Protein AF-A0A3M1LPW9-F1 (afdb_monomer_lite)

Structure (mmCIF, N/CA/C/O backbone):
data_AF-A0A3M1LPW9-F1
#
_entry.id   AF-A0A3M1LPW9-F1
#
loop_
_atom_site.group_PDB
_atom_site.id
_atom_site.type_symbol
_atom_site.label_atom_id
_atom_site.label_alt_id
_atom_site.label_comp_id
_atom_site.label_asym_id
_atom_site.label_entity_id
_atom_site.label_seq_id
_atom_site.pdbx_PDB_ins_code
_atom_site.Cartn_x
_atom_site.Cartn_y
_atom_site.Cartn_z
_atom_site.occupancy
_atom_site.B_iso_or_equiv
_atom_site.auth_seq_id
_atom_site.auth_comp_id
_atom_site.auth_asym_id
_atom_site.auth_atom_id
_atom_site.pdbx_PDB_model_num
ATOM 1 N N . MET A 1 1 ? -36.551 -44.846 8.572 1.00 39.75 1 MET A N 1
ATOM 2 C CA . MET A 1 1 ? -36.607 -43.378 8.708 1.00 39.75 1 MET A CA 1
ATOM 3 C C . MET A 1 1 ? -35.493 -42.994 9.666 1.00 39.75 1 MET A C 1
ATOM 5 O O . MET A 1 1 ? -35.681 -43.071 10.870 1.00 39.75 1 MET A O 1
ATOM 9 N N . LEU A 1 2 ? -34.293 -42.774 9.127 1.00 33.19 2 LEU A N 1
ATOM 10 C CA . LEU A 1 2 ? -33.083 -42.502 9.899 1.00 33.19 2 LEU A CA 1
ATOM 11 C C . LEU A 1 2 ? -32.619 -41.101 9.496 1.00 33.19 2 LEU A C 1
ATOM 13 O O . LEU A 1 2 ? -32.318 -40.864 8.330 1.00 33.19 2 LEU A O 1
ATOM 17 N N . TRP A 1 3 ? -32.681 -40.172 10.442 1.00 29.58 3 TRP A N 1
ATOM 18 C CA . TRP A 1 3 ? -32.214 -38.800 10.286 1.00 29.58 3 TRP A CA 1
ATOM 19 C C . TRP A 1 3 ? -30.680 -38.790 10.272 1.00 29.58 3 TRP A C 1
ATOM 21 O O . TRP A 1 3 ? -30.061 -39.232 11.237 1.00 29.58 3 TRP A O 1
ATOM 31 N N . MET A 1 4 ? -30.070 -38.285 9.197 1.00 31.95 4 MET A N 1
ATOM 32 C CA . MET A 1 4 ? -28.663 -37.877 9.195 1.00 31.95 4 MET A CA 1
ATOM 33 C C . MET A 1 4 ? -28.584 -36.448 9.734 1.00 31.95 4 MET A C 1
ATOM 35 O O . MET A 1 4 ? -29.172 -35.536 9.156 1.00 31.95 4 MET A O 1
ATOM 39 N N . MET A 1 5 ? -27.876 -36.260 10.845 1.00 34.03 5 MET A N 1
ATOM 40 C CA . MET A 1 5 ? -27.439 -34.933 11.276 1.00 34.03 5 MET A CA 1
ATOM 41 C C . MET A 1 5 ? -26.251 -34.498 10.407 1.00 34.03 5 MET A C 1
ATOM 43 O O . MET A 1 5 ? -25.373 -35.330 10.157 1.00 34.03 5 MET A O 1
ATOM 47 N N . PRO A 1 6 ? -26.183 -33.239 9.944 1.00 35.91 6 PRO A N 1
ATOM 48 C CA . 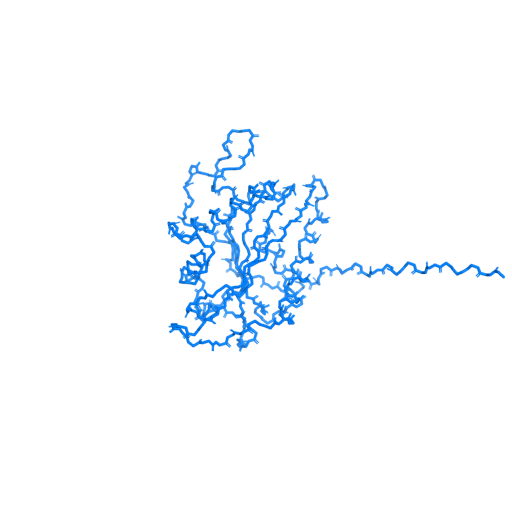PRO A 1 6 ? -24.990 -32.747 9.280 1.00 35.91 6 PRO A CA 1
ATOM 49 C C . PRO A 1 6 ? -23.885 -32.567 10.325 1.00 35.91 6 PRO A C 1
ATOM 51 O O . PRO A 1 6 ? -24.090 -31.957 11.375 1.00 35.91 6 PRO A O 1
ATOM 54 N N . VAL A 1 7 ? -22.712 -33.127 10.039 1.00 38.09 7 VAL A N 1
ATOM 55 C CA . VAL A 1 7 ? -21.486 -32.840 10.782 1.00 38.09 7 VAL A CA 1
ATOM 56 C C . VAL A 1 7 ? -21.112 -31.398 10.454 1.00 38.09 7 VAL A C 1
ATOM 58 O O . VAL A 1 7 ? -20.780 -31.089 9.311 1.00 38.09 7 VAL A O 1
ATOM 61 N N . LEU A 1 8 ? -21.217 -30.508 11.441 1.00 35.53 8 LEU A N 1
ATOM 62 C CA . LEU A 1 8 ? -20.676 -29.159 11.346 1.00 35.53 8 LEU A CA 1
ATOM 63 C C . LEU A 1 8 ? -19.148 -29.300 11.294 1.00 35.53 8 LEU A C 1
ATOM 65 O O . LEU A 1 8 ? -18.514 -29.617 12.300 1.00 35.53 8 LEU A O 1
ATOM 69 N N . SER A 1 9 ? -18.569 -29.145 10.105 1.00 37.75 9 SER A N 1
ATOM 70 C CA . SER A 1 9 ? -17.122 -29.047 9.945 1.00 37.75 9 SER A CA 1
ATOM 71 C C . SER A 1 9 ? -16.700 -27.692 10.495 1.00 37.75 9 SER A C 1
ATOM 73 O O . SER A 1 9 ? -16.836 -26.674 9.823 1.00 37.75 9 SER A O 1
ATOM 75 N N . VAL A 1 10 ? -16.250 -27.673 11.747 1.00 40.16 10 VAL A N 1
ATOM 76 C CA . VAL A 1 10 ? -15.532 -26.527 12.302 1.00 40.16 10 VAL A CA 1
ATOM 77 C C . VAL A 1 10 ? -14.210 -26.472 11.545 1.00 40.16 10 VAL A C 1
ATOM 79 O O . VAL A 1 10 ? -13.366 -27.352 11.713 1.00 40.16 10 VAL A O 1
ATOM 82 N N . LEU A 1 11 ? -14.077 -25.503 10.638 1.00 35.69 11 LEU A N 1
ATOM 83 C CA . LEU A 1 11 ? -12.785 -25.178 10.043 1.00 35.69 11 LEU A CA 1
ATOM 84 C C . LEU A 1 11 ? -11.815 -24.883 11.197 1.00 35.69 11 LEU A C 1
ATOM 86 O O . LEU A 1 11 ? -12.206 -24.177 12.131 1.00 35.69 11 LEU A O 1
ATOM 90 N N . PRO A 1 12 ? -10.597 -25.445 11.194 1.00 37.84 12 PRO A N 1
ATOM 91 C CA . PRO A 1 12 ? -9.617 -25.088 12.201 1.00 37.84 12 PRO A CA 1
ATOM 92 C C . PRO A 1 12 ? -9.360 -23.586 12.086 1.00 37.84 12 PRO A C 1
ATOM 94 O O . PRO A 1 12 ? -9.088 -23.078 11.000 1.00 37.84 12 PRO A O 1
ATOM 97 N N . THR A 1 13 ? -9.488 -22.881 13.205 1.00 46.38 13 THR A N 1
ATOM 98 C CA . THR A 1 13 ? -9.012 -21.510 13.353 1.00 46.38 13 THR A CA 1
ATOM 99 C C . THR A 1 13 ? -7.531 -21.522 12.979 1.00 46.38 13 THR A C 1
ATOM 101 O O . THR A 1 13 ? -6.743 -22.176 13.665 1.00 46.38 13 THR A O 1
ATOM 104 N N . LEU A 1 14 ? -7.160 -20.881 11.867 1.00 45.47 14 LEU A N 1
ATOM 105 C CA . LEU A 1 14 ? -5.757 -20.619 11.562 1.00 45.47 14 LEU A CA 1
ATOM 106 C C . LEU A 1 14 ? -5.236 -19.718 12.683 1.00 45.47 14 LEU A C 1
ATOM 108 O O . LEU A 1 14 ? -5.628 -18.562 12.806 1.00 45.47 14 LEU A O 1
ATOM 112 N N . ALA A 1 15 ? -4.439 -20.299 13.574 1.00 47.16 15 ALA A N 1
ATOM 113 C CA . ALA A 1 15 ? -3.580 -19.518 14.440 1.00 47.16 15 ALA A CA 1
ATOM 114 C C . ALA A 1 15 ? -2.574 -18.800 13.535 1.00 47.16 15 ALA A C 1
ATOM 116 O O . ALA A 1 15 ? -2.024 -19.450 12.644 1.00 47.16 15 ALA A O 1
ATOM 117 N N . ALA A 1 16 ? -2.336 -17.507 13.774 1.00 48.59 16 ALA A N 1
ATOM 118 C CA . ALA A 1 16 ? -1.198 -16.817 13.173 1.00 48.59 16 ALA A CA 1
ATOM 119 C C . ALA A 1 16 ? 0.069 -17.674 13.389 1.00 48.59 16 ALA A C 1
ATOM 121 O O . ALA A 1 16 ? 0.228 -18.243 14.484 1.00 48.59 16 ALA A O 1
ATOM 122 N N . PRO A 1 17 ? 0.919 -17.843 12.363 1.00 46.94 17 PRO A N 1
ATOM 123 C CA . PRO A 1 17 ? 2.072 -18.727 12.442 1.00 46.94 17 PRO A CA 1
ATOM 124 C C . PRO A 1 17 ? 3.024 -18.301 13.577 1.00 46.94 17 PRO A C 1
ATOM 126 O O . PRO A 1 17 ? 3.082 -17.126 13.948 1.00 46.94 17 PRO A O 1
ATOM 129 N N . PRO A 1 18 ? 3.755 -19.251 14.192 1.00 41.78 18 PRO A N 1
ATOM 130 C CA . PRO A 1 18 ? 4.692 -18.938 15.264 1.00 41.78 18 PRO A CA 1
ATOM 131 C C . PRO A 1 18 ? 5.825 -18.049 14.735 1.00 41.78 18 PRO A C 1
ATOM 133 O O . PRO A 1 18 ? 6.642 -18.486 13.930 1.00 41.78 18 PRO A O 1
ATOM 136 N N . ALA A 1 19 ? 5.880 -16.817 15.241 1.00 50.22 19 ALA A N 1
ATOM 137 C CA . ALA A 1 19 ? 6.833 -15.755 14.909 1.00 50.22 19 ALA A CA 1
ATOM 138 C C . ALA A 1 19 ? 8.296 -16.020 15.337 1.00 50.22 19 ALA A C 1
ATOM 140 O O . ALA A 1 19 ? 9.083 -15.085 15.443 1.00 50.22 19 ALA A O 1
ATOM 141 N N . ASP A 1 20 ? 8.683 -17.264 15.626 1.00 42.62 20 ASP A N 1
ATOM 142 C CA . ASP A 1 20 ? 9.920 -17.552 16.369 1.00 42.62 20 ASP A CA 1
ATOM 143 C C . ASP A 1 20 ? 11.224 -17.332 15.560 1.00 42.62 20 ASP A C 1
ATOM 145 O O . ASP A 1 20 ? 12.304 -17.424 16.144 1.00 42.62 20 ASP A O 1
ATOM 149 N N . ASP A 1 21 ? 11.152 -16.994 14.263 1.00 48.03 21 ASP A N 1
ATOM 150 C CA . ASP A 1 21 ? 12.322 -16.639 13.424 1.00 48.03 21 ASP A CA 1
ATOM 151 C C . ASP A 1 21 ? 12.075 -15.460 12.452 1.00 48.03 21 ASP A C 1
ATOM 153 O O . ASP A 1 21 ? 12.911 -15.163 11.602 1.00 48.03 21 ASP A O 1
ATOM 157 N N . LEU A 1 22 ? 10.935 -14.764 12.561 1.00 56.59 22 LEU A N 1
ATOM 158 C CA . LEU A 1 22 ? 10.655 -13.589 11.727 1.00 56.59 22 LEU A CA 1
ATOM 159 C C . LEU A 1 22 ? 11.109 -12.340 12.485 1.00 56.59 22 LEU A C 1
ATOM 161 O O . LEU A 1 22 ? 10.498 -11.942 13.477 1.00 56.59 22 LEU A O 1
ATOM 165 N N . SER A 1 23 ? 12.223 -11.750 12.057 1.00 64.25 23 SER A N 1
ATOM 166 C CA . SER A 1 23 ? 12.706 -10.482 12.604 1.00 64.25 23 SER A CA 1
ATOM 167 C C . SER A 1 23 ? 12.273 -9.351 11.675 1.00 64.25 23 SER A C 1
ATOM 169 O O . SER A 1 23 ? 12.744 -9.322 10.538 1.00 64.25 23 SER A O 1
ATOM 171 N N . PRO A 1 24 ? 11.420 -8.420 12.131 1.00 65.75 24 PRO A N 1
ATOM 172 C CA . PRO A 1 24 ? 11.000 -7.302 11.298 1.00 65.75 24 PRO A CA 1
ATOM 173 C C . PRO A 1 24 ? 12.209 -6.464 10.844 1.00 65.75 24 PRO A C 1
ATOM 175 O O . PRO A 1 24 ? 13.252 -6.462 11.524 1.00 65.75 24 PRO A O 1
ATOM 178 N N . PRO A 1 25 ? 12.106 -5.768 9.699 1.00 67.44 25 PRO A N 1
ATOM 179 C CA . PRO A 1 25 ? 13.176 -4.909 9.231 1.00 67.44 25 PRO A CA 1
ATOM 180 C C . PRO A 1 25 ? 13.497 -3.844 10.294 1.00 67.44 25 PRO A C 1
ATOM 182 O O . PRO A 1 25 ? 12.610 -3.206 10.852 1.00 67.44 25 PRO A O 1
ATOM 185 N N . PRO A 1 26 ? 14.775 -3.596 10.621 1.00 68.75 26 PRO A N 1
ATOM 186 C CA . PRO A 1 26 ? 15.095 -2.537 11.565 1.00 68.75 26 PRO A CA 1
ATOM 187 C C . PRO A 1 26 ? 14.708 -1.171 10.974 1.00 68.75 26 PRO A C 1
ATOM 189 O O . PRO A 1 26 ? 15.191 -0.818 9.900 1.00 68.75 26 PRO A O 1
ATOM 192 N N . LEU A 1 27 ? 13.959 -0.364 11.739 1.00 79.00 27 LEU A N 1
ATOM 193 C CA . LEU A 1 27 ? 13.522 1.001 11.374 1.00 79.00 27 LEU A CA 1
ATOM 194 C C . LEU A 1 27 ? 12.461 1.060 10.254 1.00 79.00 27 LEU A C 1
ATOM 196 O O . LEU A 1 27 ? 12.459 1.989 9.452 1.00 79.00 27 LEU A O 1
ATOM 200 N N . ASP A 1 28 ? 11.548 0.098 10.248 1.00 83.56 28 ASP A N 1
ATOM 201 C CA . ASP A 1 28 ? 10.372 -0.021 9.374 1.00 83.56 28 ASP A CA 1
ATOM 202 C C . ASP A 1 28 ? 9.207 0.931 9.717 1.00 83.56 28 ASP A C 1
ATOM 204 O O . ASP A 1 28 ? 8.397 1.249 8.851 1.00 83.56 28 ASP A O 1
ATOM 208 N N . ALA A 1 29 ? 9.162 1.484 10.932 1.00 89.81 29 ALA A N 1
ATOM 209 C CA . ALA A 1 29 ? 8.234 2.556 11.304 1.00 89.81 29 ALA A CA 1
ATOM 210 C C . ALA A 1 29 ? 8.792 3.959 10.967 1.00 89.81 29 ALA A C 1
ATOM 212 O O . ALA A 1 29 ? 9.667 4.496 11.659 1.00 89.81 29 ALA A O 1
ATOM 213 N N . LEU A 1 30 ? 8.250 4.590 9.922 1.00 90.88 30 LEU A N 1
ATOM 214 C CA . LEU A 1 30 ? 8.718 5.856 9.347 1.00 90.88 30 LEU A CA 1
ATOM 215 C C . LEU A 1 30 ? 7.809 7.047 9.694 1.00 90.88 30 LEU A C 1
ATOM 217 O O . LEU A 1 30 ? 6.633 6.901 10.020 1.00 90.88 30 LEU A O 1
ATOM 221 N N . LEU A 1 31 ? 8.343 8.270 9.594 1.00 88.44 31 LEU A N 1
ATOM 222 C CA . LEU A 1 31 ? 7.562 9.499 9.778 1.00 88.44 31 LEU A CA 1
ATOM 223 C C . LEU A 1 31 ? 7.123 10.077 8.424 1.00 88.44 31 LEU A C 1
ATOM 225 O O . LEU A 1 31 ? 7.989 10.353 7.589 1.00 88.44 31 LEU A O 1
ATOM 229 N N . PRO A 1 32 ? 5.818 10.328 8.206 1.00 87.62 32 PRO A N 1
ATOM 230 C CA . PRO A 1 32 ? 5.353 10.963 6.981 1.00 87.62 32 PRO A CA 1
ATOM 231 C C . PRO A 1 32 ? 5.906 12.401 6.869 1.00 87.62 32 PRO A C 1
ATOM 233 O O . PRO A 1 32 ? 5.725 13.213 7.783 1.00 87.62 32 PRO A O 1
ATOM 236 N N . PRO A 1 33 ? 6.554 12.771 5.749 1.00 86.56 33 PRO A N 1
ATOM 237 C CA . PRO A 1 33 ? 7.211 14.067 5.578 1.00 86.56 33 PRO A CA 1
ATOM 238 C C . PRO A 1 33 ? 6.224 15.224 5.380 1.00 86.56 33 PRO A C 1
ATOM 240 O O . PRO A 1 33 ? 6.618 16.387 5.458 1.00 86.56 33 PRO A O 1
ATOM 243 N N . ASP A 1 34 ? 4.957 14.920 5.093 1.00 81.75 34 ASP A N 1
ATOM 244 C CA . ASP A 1 34 ? 3.916 15.893 4.770 1.00 81.75 34 ASP A CA 1
ATOM 245 C C . ASP A 1 34 ? 3.025 16.261 5.960 1.00 81.75 34 ASP A C 1
ATOM 247 O O . ASP A 1 34 ? 2.112 17.063 5.787 1.00 81.75 34 ASP A O 1
ATOM 251 N N . THR A 1 35 ? 3.273 15.707 7.153 1.00 70.50 35 THR A N 1
ATOM 252 C CA . THR A 1 35 ? 2.427 15.942 8.331 1.00 70.50 35 THR A CA 1
ATOM 253 C C . THR A 1 35 ? 2.878 17.197 9.079 1.00 70.50 35 THR A C 1
ATOM 255 O O . THR A 1 35 ? 3.962 17.215 9.672 1.00 70.50 35 THR A O 1
ATOM 258 N N . PRO A 1 36 ? 2.074 18.277 9.104 1.00 66.69 36 PRO A N 1
ATOM 259 C CA . PRO A 1 36 ? 2.386 19.439 9.924 1.00 66.69 36 PRO A CA 1
ATOM 260 C C . PRO A 1 36 ? 2.334 19.066 11.411 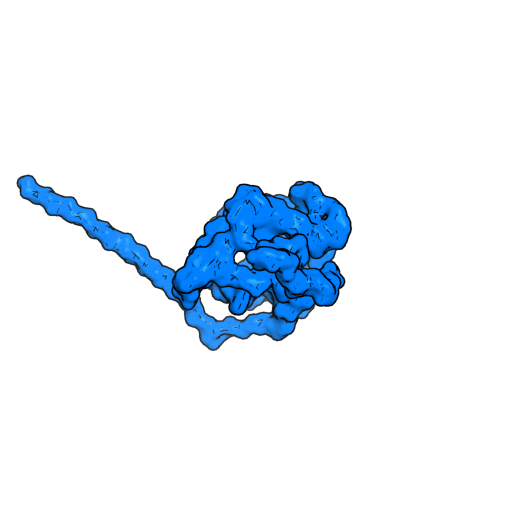1.00 66.69 36 PRO A C 1
ATOM 262 O O . PRO A 1 36 ? 1.394 18.408 11.846 1.00 66.69 36 PRO A O 1
ATOM 265 N N . LEU A 1 37 ? 3.262 19.583 12.226 1.00 56.69 37 LEU A N 1
ATOM 266 C CA . LEU A 1 37 ? 3.269 19.386 13.692 1.00 56.69 37 LEU A CA 1
ATOM 267 C C . LEU A 1 37 ? 1.933 19.745 14.378 1.00 56.69 37 LEU A C 1
ATOM 269 O O . LEU A 1 37 ? 1.639 19.239 15.455 1.00 56.69 37 LEU A O 1
ATOM 273 N N . ALA A 1 38 ? 1.131 20.625 13.770 1.00 51.00 38 ALA A N 1
ATOM 274 C CA . ALA A 1 38 ? -0.177 21.043 14.274 1.00 51.00 38 ALA A CA 1
ATOM 275 C C . ALA A 1 38 ? -1.342 20.119 13.861 1.00 51.00 38 ALA A C 1
ATOM 277 O O . ALA A 1 38 ? -2.404 20.199 14.467 1.00 51.00 38 ALA A O 1
ATOM 278 N N . ALA A 1 39 ? -1.158 19.255 12.857 1.00 56.81 39 ALA A N 1
ATOM 279 C CA . ALA A 1 39 ? -2.201 18.376 12.323 1.00 56.81 39 ALA A CA 1
ATOM 280 C C . ALA A 1 39 ? -2.348 17.049 13.092 1.00 56.81 39 ALA A C 1
ATOM 282 O O . ALA A 1 39 ? -3.271 16.287 12.833 1.00 56.81 39 ALA A O 1
ATOM 283 N N . ALA A 1 40 ? -1.455 16.789 14.054 1.00 52.28 40 ALA A N 1
ATOM 284 C CA . ALA A 1 40 ? -1.494 15.616 14.927 1.00 52.28 40 ALA A CA 1
ATOM 285 C C . ALA A 1 40 ? -2.546 15.716 16.056 1.00 52.28 40 ALA A C 1
ATOM 287 O O . ALA A 1 40 ? -2.704 14.781 16.839 1.00 52.28 40 ALA A O 1
ATOM 288 N N . ALA A 1 41 ? -3.249 16.848 16.184 1.00 55.97 41 ALA A N 1
ATOM 289 C CA . ALA A 1 41 ? -4.314 17.031 17.166 1.00 55.97 41 ALA A CA 1
ATOM 290 C C . ALA A 1 41 ? -5.678 16.744 16.527 1.00 55.97 41 ALA A C 1
ATOM 292 O O . ALA A 1 41 ? -5.985 17.304 15.480 1.00 55.97 41 ALA A O 1
ATOM 293 N N . LEU A 1 42 ? -6.498 15.891 17.159 1.00 57.53 42 LEU A N 1
ATOM 294 C CA . LEU A 1 42 ? -7.892 15.676 16.747 1.00 57.53 42 LEU A CA 1
ATOM 295 C C . LEU A 1 42 ? -8.622 17.026 16.751 1.00 57.53 42 LEU A C 1
ATOM 297 O O . LEU A 1 42 ? -8.639 17.720 17.773 1.00 57.53 42 LEU A O 1
ATOM 301 N N . GLU A 1 43 ? -9.199 17.418 15.616 1.00 55.31 43 GLU A N 1
ATOM 302 C CA . GLU A 1 43 ? -10.044 18.607 15.560 1.00 55.31 43 GLU A CA 1
ATOM 303 C C . GLU A 1 43 ? -11.419 18.286 16.173 1.00 55.31 43 GLU A C 1
ATOM 305 O O . GLU A 1 43 ? -12.128 17.397 15.721 1.00 55.31 43 GLU A O 1
ATOM 310 N N . GLY A 1 44 ? -11.834 19.023 17.209 1.00 64.62 44 GLY A N 1
ATOM 311 C CA . GLY A 1 44 ? -13.219 18.980 17.693 1.00 64.62 44 GLY A CA 1
ATOM 312 C C . GLY A 1 44 ? -13.658 17.671 18.368 1.00 64.62 44 GLY A C 1
ATOM 313 O O . GLY A 1 44 ? -13.039 17.222 19.328 1.00 64.62 44 GLY A O 1
ATOM 314 N N . ASP A 1 45 ? -14.808 17.138 17.947 1.00 64.19 45 ASP A N 1
ATOM 315 C CA . ASP A 1 45 ? -15.623 16.097 18.606 1.00 64.19 45 ASP A CA 1
ATOM 316 C C . ASP A 1 45 ? -15.021 14.677 18.619 1.00 64.19 45 ASP A C 1
ATOM 318 O O . ASP A 1 45 ? -15.691 13.729 19.028 1.00 64.19 45 ASP A O 1
ATOM 322 N N . GLY A 1 46 ? -13.752 14.540 18.229 1.00 66.69 46 GLY A N 1
ATOM 323 C CA . GLY A 1 46 ? -13.053 13.264 18.101 1.00 66.69 46 GLY A CA 1
ATOM 324 C C . GLY A 1 46 ? -13.071 12.692 16.683 1.00 66.69 46 GLY A C 1
ATOM 325 O O . GLY A 1 46 ? -12.455 11.651 16.469 1.00 66.69 46 GLY A O 1
ATOM 326 N N . THR A 1 47 ? -13.718 13.363 15.722 1.00 73.56 47 THR A N 1
ATOM 327 C CA . THR A 1 47 ? -13.660 12.986 14.304 1.00 73.56 47 THR A CA 1
ATOM 328 C C . THR A 1 47 ? -12.255 13.250 13.746 1.00 73.56 47 THR A C 1
ATOM 330 O O . THR A 1 47 ? -11.741 14.360 13.914 1.00 73.56 47 THR A O 1
ATOM 333 N N . PRO A 1 48 ? -11.604 12.283 13.078 1.00 82.50 48 PRO A N 1
ATOM 334 C CA . PRO A 1 48 ? -10.248 12.499 12.594 1.00 82.50 48 PRO A CA 1
ATOM 335 C C . PRO A 1 48 ? -10.236 13.411 11.357 1.00 82.50 48 PRO A C 1
ATOM 337 O O . PRO A 1 48 ? -11.058 13.277 10.450 1.00 82.50 48 PRO A O 1
ATOM 340 N N . GLY A 1 49 ? -9.287 14.345 11.309 1.00 86.06 49 GLY A N 1
ATOM 341 C CA . GLY A 1 49 ? -9.093 15.256 10.181 1.00 86.06 49 GLY A CA 1
ATOM 342 C C . GLY A 1 49 ? -8.409 14.614 8.966 1.00 86.06 49 GLY A C 1
ATOM 343 O O . GLY A 1 49 ? -8.197 13.406 8.893 1.00 86.06 49 GLY A O 1
ATOM 344 N N . PHE A 1 50 ? -8.010 15.450 8.001 1.00 90.00 50 PHE A N 1
ATOM 345 C CA . PHE A 1 50 ? -7.387 15.009 6.741 1.00 90.00 50 PHE A CA 1
ATOM 346 C C . PHE A 1 50 ? -6.045 14.278 6.927 1.00 90.00 50 PHE A C 1
ATOM 348 O O . PHE A 1 50 ? -5.757 13.308 6.227 1.00 90.00 50 PHE A O 1
ATOM 355 N N . TYR A 1 51 ? -5.215 14.750 7.860 1.00 89.62 51 TYR A N 1
ATOM 356 C CA . TYR A 1 51 ? -3.912 14.144 8.161 1.00 89.62 51 TYR A CA 1
ATOM 357 C C . TYR A 1 51 ? -4.019 12.955 9.114 1.00 89.62 51 TYR A C 1
ATOM 359 O O . TYR A 1 51 ? -3.026 12.262 9.306 1.00 89.62 51 TYR A O 1
ATOM 367 N N . GLN A 1 52 ? -5.210 12.735 9.675 1.00 87.50 52 GLN A N 1
ATOM 368 C CA . GLN A 1 52 ? -5.460 11.744 10.703 1.00 87.50 52 GLN A CA 1
ATOM 369 C C . GLN A 1 52 ? -6.177 10.547 10.105 1.00 87.50 52 GLN A C 1
ATOM 371 O O . GLN A 1 52 ? -7.401 10.536 9.944 1.00 87.50 52 GLN A O 1
ATOM 376 N N . THR A 1 53 ? -5.376 9.586 9.667 1.00 90.81 53 THR A N 1
ATOM 377 C CA . THR A 1 53 ? -5.829 8.461 8.849 1.00 90.81 53 THR A CA 1
ATOM 378 C C . THR A 1 53 ? -5.863 7.148 9.625 1.00 90.81 53 THR A C 1
ATOM 380 O O . THR A 1 53 ? -6.770 6.345 9.405 1.00 90.81 53 THR A O 1
ATOM 383 N N . SER A 1 54 ? -4.948 6.946 10.579 1.00 90.19 54 SER A N 1
ATOM 384 C CA . SER A 1 54 ? -4.796 5.671 11.297 1.00 90.19 54 SER A CA 1
ATOM 385 C C . SER A 1 54 ? -4.250 5.820 12.728 1.00 90.19 54 SER A C 1
ATOM 387 O O . SER A 1 54 ? -3.466 4.995 13.190 1.00 90.19 54 SER A O 1
ATOM 389 N N . GLU A 1 55 ? -4.627 6.882 13.447 1.00 87.06 55 GLU A N 1
ATOM 390 C CA . GLU A 1 55 ? -4.179 7.162 14.823 1.00 87.06 55 GLU A CA 1
ATOM 391 C C . GLU A 1 55 ? -4.635 6.109 15.833 1.00 87.06 55 GLU A C 1
ATOM 393 O O . GLU A 1 55 ? -3.954 5.879 16.835 1.00 87.06 55 GLU A O 1
ATOM 398 N N . TYR A 1 56 ? -5.798 5.500 15.595 1.00 88.81 56 TYR A N 1
ATOM 399 C CA . TYR A 1 56 ? -6.366 4.490 16.474 1.00 88.81 56 TYR A CA 1
ATOM 400 C C . TYR A 1 56 ? -6.876 3.295 15.673 1.00 88.81 56 TYR A C 1
ATOM 402 O O . TYR A 1 56 ? -7.558 3.441 14.666 1.00 88.81 56 TYR A O 1
ATOM 410 N N . MET A 1 57 ? -6.597 2.097 16.183 1.00 91.00 57 MET A N 1
ATOM 411 C CA . MET A 1 57 ? -7.129 0.838 15.668 1.00 91.00 57 MET A CA 1
ATOM 412 C C . MET A 1 57 ? -8.418 0.487 16.427 1.00 91.00 57 MET A C 1
ATOM 414 O O . MET A 1 57 ? -8.415 -0.341 17.338 1.00 91.00 57 MET A O 1
ATOM 418 N N . VAL A 1 58 ? -9.518 1.176 16.108 1.00 93.62 58 VAL A N 1
ATOM 419 C CA . VAL A 1 58 ? -10.825 1.034 16.779 1.00 93.62 58 VAL A CA 1
ATOM 420 C C . VAL A 1 58 ? -11.973 1.265 15.798 1.00 93.62 58 VAL A C 1
ATOM 422 O O . VAL A 1 58 ? -11.854 2.089 14.900 1.00 93.62 58 VAL A O 1
ATOM 425 N N . GLY A 1 59 ? -13.099 0.580 15.994 1.00 95.31 59 GLY A N 1
ATOM 426 C CA . GLY A 1 59 ? -14.302 0.762 15.186 1.00 95.31 59 GLY A CA 1
ATOM 427 C C . GLY A 1 59 ? -14.180 0.171 13.783 1.00 95.31 59 GLY A C 1
ATOM 428 O O . GLY A 1 59 ? -13.613 -0.907 13.587 1.00 95.31 59 GLY A O 1
ATOM 429 N N . HIS A 1 60 ? -14.762 0.846 12.797 1.00 97.19 60 HIS A N 1
ATOM 430 C CA . HIS A 1 60 ? -14.703 0.433 11.398 1.00 97.19 60 HIS A CA 1
ATOM 431 C C . HIS A 1 60 ? -13.475 1.036 10.717 1.00 97.19 60 HIS A C 1
ATOM 433 O O . HIS A 1 60 ? -13.315 2.252 10.663 1.00 97.19 60 HIS A O 1
ATOM 439 N N . VAL A 1 61 ? -12.619 0.182 10.163 1.00 97.62 61 VAL A N 1
ATOM 440 C CA . VAL A 1 61 ? -11.397 0.586 9.463 1.00 97.62 61 VAL A CA 1
ATOM 441 C C . VAL A 1 61 ? -11.477 0.165 7.997 1.00 97.62 61 VAL A C 1
ATOM 443 O O . VAL A 1 61 ? -11.690 -1.008 7.683 1.00 97.62 61 VAL A O 1
ATOM 446 N N . ALA A 1 62 ? -11.309 1.113 7.078 1.00 98.38 62 ALA A N 1
ATOM 447 C CA . ALA A 1 62 ? -11.226 0.824 5.652 1.00 98.38 62 ALA A CA 1
ATOM 448 C C . ALA A 1 62 ? -9.766 0.673 5.199 1.00 98.38 62 ALA A C 1
ATOM 450 O O . ALA A 1 62 ? -8.905 1.481 5.536 1.00 98.38 62 ALA A O 1
ATOM 451 N N . VAL A 1 63 ? -9.488 -0.359 4.410 1.00 98.69 63 VAL A N 1
ATOM 452 C CA . VAL A 1 63 ? -8.156 -0.679 3.895 1.00 98.69 63 VAL A CA 1
ATOM 453 C C . VAL A 1 63 ? -8.201 -0.616 2.376 1.00 98.69 63 VAL A C 1
ATOM 455 O O . VAL A 1 63 ? -8.925 -1.376 1.735 1.00 98.69 63 VAL A O 1
ATOM 458 N N . GLY A 1 64 ? -7.432 0.294 1.790 1.00 98.69 64 GLY A N 1
ATOM 459 C CA . GLY A 1 64 ? -7.220 0.321 0.349 1.00 98.69 64 GLY A CA 1
ATOM 460 C C . GLY A 1 64 ? -6.063 -0.598 -0.020 1.00 98.69 64 GLY A C 1
ATOM 461 O O . GLY A 1 64 ? -4.915 -0.213 0.174 1.00 98.69 64 GLY A O 1
ATOM 462 N N . LEU A 1 65 ? -6.351 -1.787 -0.542 1.00 98.88 65 LEU A N 1
ATOM 463 C CA . LEU A 1 65 ? -5.337 -2.745 -0.982 1.00 98.88 65 LEU A CA 1
ATOM 464 C C . LEU A 1 65 ? -4.952 -2.453 -2.435 1.00 98.88 65 LEU A C 1
ATOM 466 O O . LEU A 1 65 ? -5.774 -2.619 -3.333 1.00 98.88 65 LEU A O 1
ATOM 470 N N . ILE A 1 66 ? -3.721 -2.009 -2.670 1.00 98.94 66 ILE A N 1
ATOM 471 C CA . ILE A 1 66 ? -3.248 -1.556 -3.979 1.00 98.94 66 ILE A CA 1
ATOM 472 C C . ILE A 1 66 ? -2.079 -2.432 -4.424 1.00 98.94 66 ILE A C 1
ATOM 474 O O . ILE A 1 66 ? -1.085 -2.557 -3.712 1.00 98.94 66 ILE A O 1
ATOM 478 N N . LEU A 1 67 ? -2.199 -3.013 -5.615 1.00 98.81 67 LEU A N 1
ATOM 479 C CA . LEU A 1 67 ? -1.168 -3.827 -6.257 1.00 98.81 67 LEU A CA 1
ATOM 480 C C . LEU A 1 67 ? -0.701 -3.076 -7.516 1.00 98.81 67 LEU A C 1
ATOM 482 O O . LEU A 1 67 ? -1.421 -3.095 -8.521 1.00 98.81 67 LEU A O 1
ATOM 486 N N . PRO A 1 68 ? 0.426 -2.342 -7.464 1.00 98.69 68 PRO A N 1
ATOM 487 C CA . PRO A 1 68 ? 1.050 -1.746 -8.643 1.00 98.69 68 PRO A CA 1
ATOM 488 C C . PRO A 1 68 ? 1.476 -2.816 -9.652 1.00 98.69 68 PRO A C 1
ATOM 490 O O . PRO A 1 68 ? 1.818 -3.920 -9.244 1.00 98.69 68 PRO A O 1
ATOM 493 N N . GLU A 1 69 ? 1.485 -2.470 -10.937 1.00 98.50 69 GLU A N 1
ATOM 494 C CA . GLU A 1 69 ? 1.934 -3.350 -12.025 1.00 98.50 69 GLU A CA 1
ATOM 495 C C . GLU A 1 69 ? 2.894 -2.611 -12.951 1.00 98.50 69 GLU A C 1
ATOM 497 O O . GLU A 1 69 ? 2.566 -1.514 -13.420 1.00 98.50 69 GLU A O 1
ATOM 502 N N . SER A 1 70 ? 4.064 -3.188 -13.212 1.00 98.06 70 SER A N 1
ATOM 503 C CA . SER A 1 70 ? 5.017 -2.624 -14.166 1.00 98.06 70 SER A CA 1
ATOM 504 C C . SER A 1 70 ? 4.443 -2.769 -15.577 1.00 98.06 70 SER A C 1
ATOM 506 O O . SER A 1 70 ? 4.014 -3.836 -15.985 1.00 98.06 70 SER A O 1
ATOM 508 N N . ASP A 1 71 ? 4.364 -1.682 -16.349 1.00 97.19 71 ASP A N 1
ATOM 509 C CA . ASP A 1 71 ? 3.789 -1.720 -17.707 1.00 97.19 71 ASP A CA 1
ATOM 510 C C . ASP A 1 71 ? 4.848 -1.713 -18.824 1.00 97.19 71 ASP A C 1
ATOM 512 O O . ASP A 1 71 ? 4.529 -1.571 -20.012 1.00 97.19 71 ASP A O 1
ATOM 516 N N . GLY A 1 72 ? 6.126 -1.821 -18.453 1.00 97.19 72 GLY A N 1
ATOM 517 C CA . GLY A 1 72 ? 7.248 -1.821 -19.387 1.00 97.19 72 GLY A CA 1
ATOM 518 C C . GLY A 1 72 ? 7.510 -0.472 -20.075 1.00 97.19 72 GLY A C 1
ATOM 519 O O . GLY A 1 72 ? 8.332 -0.396 -20.996 1.00 97.19 72 GLY A O 1
ATOM 520 N N . SER A 1 73 ? 6.795 0.605 -19.714 1.00 97.81 73 SER A N 1
ATOM 521 C CA . SER A 1 73 ? 6.868 1.879 -20.446 1.00 97.81 73 SER A CA 1
ATOM 522 C C . SER A 1 73 ? 8.089 2.739 -20.111 1.00 97.81 73 SER A C 1
ATOM 524 O O . SER A 1 73 ? 8.481 3.565 -20.946 1.00 97.81 73 SER A O 1
ATOM 526 N N . ARG A 1 74 ? 8.712 2.561 -18.934 1.00 97.75 74 ARG A N 1
ATOM 527 C CA . ARG A 1 74 ? 9.985 3.220 -18.577 1.00 97.75 74 ARG A CA 1
ATOM 528 C C . ARG A 1 74 ? 11.088 2.221 -18.250 1.00 97.75 74 ARG A C 1
ATOM 530 O O . ARG A 1 74 ? 12.204 2.398 -18.738 1.00 97.75 74 ARG A O 1
ATOM 537 N N . GLU A 1 75 ? 10.784 1.208 -17.452 1.00 97.94 75 GLU A N 1
ATOM 538 C CA . GLU A 1 75 ? 11.714 0.159 -17.028 1.00 97.94 75 GLU A CA 1
ATOM 539 C C . GLU A 1 75 ? 11.279 -1.205 -17.569 1.00 97.94 75 GLU A C 1
ATOM 541 O O . GLU A 1 75 ? 10.126 -1.351 -17.970 1.00 97.94 75 GLU A O 1
ATOM 546 N N . PRO A 1 76 ? 12.192 -2.187 -17.678 1.00 97.06 76 PRO A N 1
ATOM 547 C CA . PRO A 1 76 ? 11.802 -3.545 -18.018 1.00 97.06 76 PRO A CA 1
ATOM 548 C C . PRO A 1 76 ? 10.821 -4.090 -16.985 1.00 97.06 76 PRO A C 1
ATOM 550 O O . PRO A 1 76 ? 11.106 -4.058 -15.792 1.00 97.06 76 PRO A O 1
ATOM 553 N N . ASP A 1 77 ? 9.722 -4.613 -17.499 1.00 96.25 77 ASP A N 1
ATOM 554 C CA . ASP A 1 77 ? 8.757 -5.424 -16.775 1.00 96.25 77 ASP A CA 1
ATOM 555 C C . ASP A 1 77 ? 9.418 -6.751 -16.353 1.00 96.25 77 ASP A C 1
ATOM 557 O O . ASP A 1 77 ? 9.968 -7.469 -17.205 1.00 96.25 77 ASP A O 1
ATOM 561 N N . GLN A 1 78 ? 9.502 -6.993 -15.042 1.00 96.31 78 GLN A N 1
ATOM 562 C CA . GLN A 1 78 ? 10.196 -8.142 -14.444 1.00 96.31 78 GLN A CA 1
ATOM 563 C C . GLN A 1 78 ? 9.293 -9.001 -13.561 1.00 96.31 78 GLN A C 1
ATOM 565 O O . GLN A 1 78 ? 9.585 -10.189 -13.411 1.00 96.31 78 GLN A O 1
ATOM 570 N N . GLU A 1 79 ? 8.236 -8.413 -13.012 1.00 96.50 79 GLU A N 1
ATOM 571 C CA . GLU A 1 79 ? 7.277 -9.038 -12.109 1.00 96.50 79 GLU A CA 1
ATOM 572 C C . GLU A 1 79 ? 5.873 -8.848 -12.695 1.00 96.50 79 GLU A C 1
ATOM 574 O O . GLU A 1 79 ? 5.540 -7.745 -13.106 1.00 96.50 79 GLU A O 1
ATOM 579 N N . ASP A 1 80 ? 5.067 -9.909 -12.742 1.00 97.00 80 ASP A N 1
ATOM 580 C CA . ASP A 1 80 ? 3.737 -9.903 -13.363 1.00 97.00 80 ASP A CA 1
ATOM 581 C C . ASP A 1 80 ? 2.742 -10.592 -12.422 1.00 97.00 80 ASP A C 1
ATOM 583 O O . ASP A 1 80 ? 2.843 -11.806 -12.195 1.00 97.00 80 ASP A O 1
ATOM 587 N N . TRP A 1 81 ? 1.698 -9.882 -11.981 1.00 98.06 81 TRP A N 1
ATOM 588 C CA . TRP A 1 81 ? 0.719 -10.488 -11.082 1.00 98.06 81 TRP A CA 1
ATOM 589 C C . TRP A 1 81 ? -0.059 -11.634 -11.739 1.00 98.06 81 TRP A C 1
ATOM 591 O O . TRP A 1 81 ? -0.807 -11.473 -12.713 1.00 98.06 81 TRP A O 1
ATOM 601 N N . THR A 1 82 ? -0.032 -12.796 -11.097 1.00 98.25 82 THR A N 1
ATOM 602 C CA . THR A 1 82 ? -0.891 -13.935 -11.422 1.00 98.25 82 THR A CA 1
ATOM 603 C C . THR A 1 82 ? -2.184 -13.937 -10.607 1.00 98.25 82 THR A C 1
ATOM 605 O O . THR A 1 82 ? -2.306 -13.381 -9.511 1.00 98.25 82 THR A O 1
ATOM 608 N N . ALA A 1 83 ? -3.200 -14.635 -11.123 1.00 98.19 83 ALA A N 1
ATOM 609 C CA . ALA A 1 83 ? -4.457 -14.814 -10.400 1.00 98.19 83 ALA A CA 1
ATOM 610 C C . ALA A 1 83 ? -4.260 -15.585 -9.080 1.00 98.19 83 ALA A C 1
ATOM 612 O O . ALA A 1 83 ? -4.988 -15.358 -8.109 1.00 98.19 83 ALA A O 1
ATOM 613 N N . GLU A 1 84 ? -3.293 -16.500 -9.050 1.00 98.12 84 GLU A N 1
ATOM 614 C CA . GLU A 1 84 ? -2.922 -17.300 -7.891 1.00 98.12 84 GLU A CA 1
ATOM 615 C C . GLU A 1 84 ? -2.282 -16.453 -6.783 1.00 98.12 84 GLU A C 1
ATOM 617 O O . GLU A 1 84 ? -2.686 -16.598 -5.624 1.00 98.12 84 GLU A O 1
ATOM 622 N N . GLU A 1 85 ? -1.362 -15.550 -7.130 1.00 98.25 85 GLU A N 1
ATOM 623 C CA . GLU A 1 85 ? -0.730 -14.605 -6.195 1.00 98.25 85 GLU A CA 1
ATOM 624 C C . GLU A 1 85 ? -1.759 -13.655 -5.596 1.00 98.25 85 GLU A C 1
ATOM 626 O O . GLU A 1 85 ? -1.890 -13.575 -4.374 1.00 98.25 85 GLU A O 1
ATOM 631 N N . ILE A 1 86 ? -2.597 -13.034 -6.432 1.00 98.56 86 ILE A N 1
ATOM 632 C CA . ILE A 1 86 ? -3.670 -12.146 -5.965 1.00 98.56 86 ILE A CA 1
ATOM 633 C C . ILE A 1 86 ? -4.622 -12.905 -5.026 1.00 98.56 86 ILE A C 1
ATOM 635 O O . ILE A 1 86 ? -5.063 -12.384 -3.999 1.00 98.56 86 ILE A O 1
ATOM 639 N N . ALA A 1 87 ? -4.966 -14.157 -5.345 1.00 98.25 87 ALA A N 1
ATOM 640 C CA . ALA A 1 87 ? -5.807 -14.970 -4.473 1.00 98.25 87 ALA A CA 1
ATOM 641 C C . ALA A 1 87 ? -5.118 -15.329 -3.147 1.00 98.25 87 ALA A C 1
ATOM 643 O O . ALA A 1 87 ? -5.816 -15.522 -2.151 1.00 98.25 87 ALA A O 1
ATOM 644 N N . ALA A 1 88 ? -3.792 -15.466 -3.126 1.00 97.94 88 ALA A N 1
ATOM 645 C CA . ALA A 1 88 ? -3.025 -15.689 -1.908 1.00 97.94 88 ALA A CA 1
ATOM 646 C C . ALA A 1 88 ? -2.971 -14.426 -1.048 1.00 97.94 88 ALA A C 1
ATOM 648 O O . ALA A 1 88 ? -3.404 -14.490 0.098 1.00 97.94 88 ALA A O 1
ATOM 649 N N . ILE A 1 89 ? -2.617 -13.281 -1.635 1.00 98.44 89 ILE A N 1
ATOM 650 C CA . ILE A 1 89 ? -2.649 -11.963 -0.988 1.00 98.44 89 ILE A CA 1
ATOM 651 C C . ILE A 1 89 ? -3.976 -11.740 -0.264 1.00 98.44 89 ILE A C 1
ATOM 653 O O . ILE A 1 89 ? -3.992 -11.432 0.923 1.00 98.44 89 ILE A O 1
ATOM 657 N N . ARG A 1 90 ? -5.108 -11.956 -0.946 1.00 98.38 90 ARG A N 1
ATOM 658 C CA . ARG A 1 90 ? -6.439 -11.772 -0.343 1.00 98.38 90 ARG A CA 1
ATOM 659 C C . ARG A 1 90 ? -6.635 -12.590 0.931 1.00 98.38 90 ARG A C 1
ATOM 661 O O . ARG A 1 90 ? -7.181 -12.073 1.902 1.00 98.38 90 ARG A O 1
ATOM 668 N N . ARG A 1 91 ? -6.206 -13.857 0.926 1.00 98.12 91 ARG A N 1
ATOM 669 C CA . ARG A 1 91 ? -6.344 -14.748 2.089 1.00 98.12 91 ARG A CA 1
ATOM 670 C C . ARG A 1 91 ? -5.482 -14.279 3.254 1.00 98.12 91 ARG A C 1
ATOM 672 O O . ARG A 1 91 ? -5.954 -14.285 4.384 1.00 98.12 91 ARG A O 1
ATOM 679 N N . GLU A 1 92 ? -4.250 -13.882 2.972 1.00 98.12 92 GLU A N 1
ATOM 680 C CA . GLU A 1 92 ? -3.277 -13.471 3.987 1.00 98.12 92 GLU A CA 1
ATOM 681 C C . GLU A 1 92 ? -3.646 -12.110 4.589 1.00 98.12 92 GLU A C 1
ATOM 683 O O . GLU A 1 92 ? -3.655 -11.946 5.809 1.00 98.12 92 GLU A O 1
ATOM 688 N N . VAL A 1 93 ? -4.094 -11.163 3.757 1.00 98.19 93 VAL A N 1
ATOM 689 C CA . VAL A 1 93 ? -4.661 -9.886 4.214 1.00 98.19 93 VAL A CA 1
ATOM 690 C C . VAL A 1 93 ? -5.886 -10.127 5.098 1.00 98.19 93 VAL A C 1
ATOM 692 O O . VAL A 1 93 ? -5.979 -9.569 6.192 1.00 98.19 93 VAL A O 1
ATOM 695 N N . GLU A 1 94 ? -6.819 -10.990 4.684 1.00 97.56 94 GLU A N 1
ATOM 696 C CA . GLU A 1 94 ? -7.985 -11.340 5.504 1.00 97.56 94 GLU A CA 1
ATOM 697 C C . GLU A 1 94 ? -7.577 -11.973 6.847 1.00 97.56 94 GLU A C 1
ATOM 699 O O . GLU A 1 94 ? -8.152 -11.627 7.886 1.00 97.56 94 GLU A O 1
ATOM 704 N N . ALA A 1 95 ? -6.573 -12.855 6.855 1.00 97.06 95 ALA A N 1
ATOM 705 C CA . ALA A 1 95 ? -6.050 -13.483 8.068 1.00 97.06 95 ALA A CA 1
ATOM 706 C C . ALA A 1 95 ? -5.423 -12.459 9.029 1.00 97.06 95 ALA A C 1
ATOM 708 O O . ALA A 1 95 ? -5.799 -12.430 10.206 1.00 97.06 95 ALA A O 1
ATOM 709 N N . GLY A 1 96 ? -4.551 -11.574 8.536 1.00 96.12 96 GLY A N 1
ATOM 710 C CA . GLY A 1 96 ? -3.904 -10.535 9.345 1.00 96.12 96 GLY A CA 1
ATOM 711 C C . GLY A 1 96 ? -4.911 -9.553 9.955 1.00 96.12 96 GLY A C 1
ATOM 712 O O . GLY A 1 96 ? -4.873 -9.259 11.153 1.00 96.12 96 GLY A O 1
ATOM 713 N N . LEU A 1 97 ? -5.902 -9.112 9.172 1.00 96.50 97 LEU A N 1
ATOM 714 C CA . LEU A 1 97 ? -6.974 -8.244 9.676 1.00 96.50 97 LEU A CA 1
ATOM 715 C C . LEU A 1 97 ? -7.878 -8.972 10.682 1.00 96.50 97 LEU A C 1
ATOM 717 O O . LEU A 1 97 ? -8.288 -8.395 11.691 1.00 96.50 97 LEU A O 1
ATOM 721 N N . THR A 1 98 ? -8.178 -10.252 10.452 1.00 95.69 98 THR A N 1
ATOM 722 C CA . THR A 1 98 ? -8.956 -11.078 11.389 1.00 95.69 98 THR A CA 1
ATOM 723 C C . THR A 1 98 ? -8.226 -11.267 12.719 1.00 95.69 98 THR A C 1
ATOM 725 O O . THR A 1 98 ? -8.864 -11.247 13.775 1.00 95.69 98 THR A O 1
ATOM 728 N N . TRP A 1 99 ? -6.899 -11.402 12.697 1.00 94.81 99 TRP A N 1
ATOM 729 C CA . TRP A 1 99 ? -6.089 -11.469 13.910 1.00 94.81 99 TRP A CA 1
ATOM 730 C C . TRP A 1 99 ? -6.251 -10.205 14.768 1.00 94.81 99 TRP A C 1
ATOM 732 O O . TRP A 1 99 ? -6.523 -10.311 15.969 1.00 94.81 99 TRP A O 1
ATOM 742 N N . TRP A 1 100 ? -6.207 -9.017 14.153 1.00 94.19 100 TRP A N 1
ATOM 743 C CA . TRP A 1 100 ? -6.448 -7.746 14.845 1.00 94.19 100 TRP A CA 1
ATOM 744 C C . TRP A 1 100 ? -7.858 -7.647 15.437 1.00 94.19 100 TRP A C 1
ATOM 746 O O . TRP A 1 100 ? -8.001 -7.266 16.601 1.00 94.19 100 TRP A O 1
ATOM 756 N N . GLN A 1 101 ? -8.896 -8.067 14.699 1.00 93.75 101 GLN A N 1
ATOM 757 C CA . GLN A 1 101 ? -10.281 -8.080 15.206 1.00 93.75 101 GLN A CA 1
ATOM 758 C C . GLN A 1 101 ? -10.424 -8.889 16.502 1.00 93.75 101 GLN A C 1
ATOM 760 O O . GLN A 1 101 ? -11.199 -8.535 17.390 1.00 93.75 101 GLN A O 1
ATOM 765 N N . GLN A 1 102 ? -9.674 -9.985 16.624 1.00 93.06 102 GLN A N 1
ATOM 766 C CA . GLN A 1 102 ? -9.732 -10.877 17.783 1.00 93.06 102 GLN A CA 1
ATOM 767 C C . GLN A 1 102 ? -8.877 -10.390 18.960 1.00 93.06 102 GLN A C 1
ATOM 769 O O . GLN A 1 102 ? -9.087 -10.835 20.092 1.00 93.06 102 GLN A O 1
ATOM 774 N N . ARG A 1 103 ? -7.916 -9.492 18.711 1.00 90.88 103 ARG A N 1
ATOM 775 C CA . ARG A 1 103 ? -6.907 -9.068 19.688 1.00 90.88 103 ARG A CA 1
ATOM 776 C C . ARG A 1 103 ? -7.491 -8.214 20.808 1.00 90.88 103 ARG A C 1
ATOM 778 O O . ARG A 1 103 ? -7.116 -8.409 21.964 1.00 90.88 103 ARG A O 1
ATOM 785 N N . GLU A 1 104 ? -8.393 -7.299 20.464 1.00 90.00 104 GLU A N 1
ATOM 786 C CA . GLU A 1 104 ? -9.054 -6.393 21.406 1.00 90.00 104 GLU A CA 1
ATOM 787 C C . GLU A 1 104 ? -10.551 -6.256 21.071 1.00 90.00 104 GLU A C 1
ATOM 789 O O . GLU A 1 104 ? -10.960 -5.335 20.362 1.00 90.00 104 GLU A O 1
ATOM 794 N N . PRO A 1 105 ? -11.411 -7.157 21.582 1.00 90.75 105 PRO A N 1
ATOM 795 C CA . PRO A 1 105 ? -12.846 -7.112 21.308 1.00 90.75 105 PRO A CA 1
ATOM 796 C C . PRO A 1 105 ? -13.529 -5.811 21.754 1.00 90.75 105 PRO A C 1
ATOM 798 O O . PRO A 1 105 ? -14.562 -5.442 21.190 1.00 90.75 105 PRO A O 1
ATOM 801 N N . ALA A 1 106 ? -12.983 -5.098 22.750 1.00 94.06 106 ALA A N 1
ATOM 802 C CA . ALA A 1 106 ? -13.537 -3.815 23.180 1.00 94.06 106 ALA A CA 1
ATOM 803 C C . ALA A 1 106 ? -13.345 -2.712 22.130 1.00 94.06 106 ALA A C 1
ATOM 805 O O . ALA A 1 106 ? -14.104 -1.744 22.138 1.00 94.06 106 ALA A O 1
ATOM 806 N N . ALA A 1 107 ? -12.388 -2.877 21.210 1.00 92.81 107 ALA A N 1
ATOM 807 C CA . ALA A 1 107 ? -12.184 -1.965 20.096 1.00 92.81 107 ALA A CA 1
ATOM 808 C C . ALA A 1 107 ? -13.272 -2.097 19.015 1.00 92.81 107 ALA A C 1
ATOM 810 O O . ALA A 1 107 ? -13.360 -1.232 18.151 1.00 92.81 107 ALA A O 1
ATOM 811 N N . GLN A 1 108 ? -14.113 -3.142 19.062 1.00 95.00 108 GLN A N 1
ATOM 812 C CA . GLN A 1 108 ? -15.196 -3.385 18.094 1.00 95.00 108 GLN A CA 1
ATOM 813 C C . GLN A 1 108 ? -14.718 -3.319 16.636 1.00 95.00 108 GLN A C 1
ATOM 815 O O . GLN A 1 108 ? -15.411 -2.800 15.762 1.00 95.00 108 GLN A O 1
ATOM 820 N N . LEU A 1 109 ? -13.513 -3.837 16.399 1.00 96.44 109 LEU A N 1
ATOM 821 C CA . LEU A 1 109 ? -12.851 -3.755 15.109 1.00 96.44 109 LEU A CA 1
ATOM 822 C C . LEU A 1 109 ? -13.635 -4.497 14.030 1.00 96.44 109 LEU A C 1
ATOM 824 O O . LEU A 1 109 ? -13.951 -5.679 14.164 1.00 96.44 109 LEU A O 1
ATOM 828 N N . THR A 1 110 ? -13.898 -3.793 12.935 1.00 97.44 110 THR A N 1
ATOM 829 C CA . THR A 1 110 ? -14.404 -4.354 11.682 1.00 97.44 110 THR A CA 1
ATOM 830 C C . THR A 1 110 ? -13.626 -3.749 10.526 1.00 97.44 110 THR A C 1
ATOM 832 O O . THR A 1 110 ? -13.199 -2.598 10.602 1.00 97.44 110 THR A O 1
ATOM 835 N N . PHE A 1 111 ? -13.444 -4.514 9.451 1.00 97.81 111 PHE A N 1
ATOM 836 C CA . PHE A 1 111 ? -12.664 -4.069 8.302 1.00 97.81 111 PHE A CA 1
ATOM 837 C C . PHE A 1 111 ? -13.479 -4.102 7.012 1.00 97.81 111 PHE A C 1
ATOM 839 O O . PHE A 1 111 ? -14.334 -4.965 6.806 1.00 97.81 111 PHE A O 1
ATOM 846 N N . THR A 1 112 ? -13.194 -3.163 6.118 1.00 98.25 112 THR A N 1
ATOM 847 C CA . THR A 1 112 ? -13.593 -3.226 4.708 1.00 98.25 112 THR A CA 1
ATOM 848 C C . THR A 1 112 ? -12.349 -3.086 3.859 1.00 98.25 112 THR A C 1
ATOM 850 O O . THR A 1 112 ? -11.572 -2.168 4.087 1.00 98.25 112 THR A O 1
ATOM 853 N N . VAL A 1 113 ? -12.168 -3.980 2.891 1.00 98.62 113 VAL A N 1
ATOM 854 C CA . VAL A 1 113 ? -11.039 -3.934 1.959 1.00 98.62 113 VAL A CA 1
ATOM 855 C C . VAL A 1 113 ? -11.566 -3.528 0.584 1.00 98.62 113 VAL A C 1
ATOM 857 O O . VAL A 1 113 ? -12.483 -4.167 0.068 1.00 98.62 113 VAL A O 1
ATOM 860 N N . GLU A 1 114 ? -11.013 -2.462 0.006 1.00 98.56 114 GLU A N 1
ATOM 861 C CA . GLU A 1 114 ? -11.241 -2.070 -1.390 1.00 98.56 114 GLU A CA 1
ATOM 862 C C . GLU A 1 114 ? -9.956 -2.319 -2.181 1.00 98.56 114 GLU A C 1
ATOM 864 O O . GLU A 1 114 ? -8.895 -1.802 -1.834 1.00 98.56 114 GLU A O 1
ATOM 869 N N . GLU A 1 115 ? -10.050 -3.142 -3.224 1.00 98.56 115 GLU A N 1
ATOM 870 C CA . GLU A 1 115 ? -8.893 -3.612 -3.983 1.00 98.56 115 GLU A CA 1
ATOM 871 C C . GLU A 1 115 ? -8.707 -2.811 -5.276 1.00 98.56 115 GLU A C 1
ATOM 873 O O . GLU A 1 115 ? -9.645 -2.646 -6.058 1.00 98.56 115 GLU A O 1
ATOM 878 N N . GLN A 1 116 ? -7.474 -2.382 -5.533 1.00 98.69 116 GLN A N 1
ATOM 879 C CA . GLN A 1 116 ? -7.018 -1.785 -6.785 1.00 98.69 116 GLN A CA 1
ATOM 880 C C . GLN A 1 116 ? -5.894 -2.665 -7.336 1.00 98.69 116 GLN A C 1
ATOM 882 O O . GLN A 1 116 ? -4.742 -2.560 -6.918 1.00 98.69 116 GLN A O 1
ATOM 887 N N . ILE A 1 117 ? -6.252 -3.591 -8.223 1.00 98.50 117 ILE A N 1
ATOM 888 C CA . ILE A 1 117 ? -5.348 -4.643 -8.701 1.00 98.50 117 ILE A CA 1
ATOM 889 C C . ILE A 1 117 ? -4.728 -4.249 -10.031 1.00 98.50 117 ILE A C 1
ATOM 891 O O . ILE A 1 117 ? -5.444 -3.828 -10.941 1.00 98.50 117 ILE A O 1
ATOM 895 N N . GLY A 1 118 ? -3.421 -4.466 -10.149 1.00 98.00 118 GLY A N 1
ATOM 896 C CA . GLY A 1 118 ? -2.682 -4.279 -11.385 1.00 98.00 118 GLY A CA 1
ATOM 897 C C . GLY A 1 118 ? -2.688 -2.823 -11.846 1.00 98.00 118 GLY A C 1
ATOM 898 O O . GLY A 1 118 ? -2.942 -2.541 -13.018 1.00 98.00 118 GLY A O 1
ATOM 899 N N . VAL A 1 119 ? -2.530 -1.876 -10.913 1.00 98.69 119 VAL A N 1
ATOM 900 C CA . VAL A 1 119 ? -2.568 -0.446 -11.239 1.00 98.69 119 VAL A CA 1
ATOM 901 C C . VAL A 1 119 ? -1.269 -0.082 -11.958 1.00 98.69 119 VAL A C 1
ATOM 903 O O . VAL A 1 119 ? -0.211 -0.134 -11.331 1.00 98.69 119 VAL A O 1
ATOM 906 N N . PRO A 1 120 ? -1.307 0.316 -13.243 1.00 98.31 120 PRO A N 1
ATOM 907 C CA . PRO A 1 120 ? -0.079 0.314 -14.016 1.00 98.31 120 PRO A CA 1
ATOM 908 C C . PRO A 1 120 ? 0.841 1.498 -13.680 1.00 98.31 120 PRO A C 1
ATOM 910 O O . PRO A 1 120 ? 0.381 2.635 -13.541 1.00 98.31 120 PRO A O 1
ATOM 913 N N . THR A 1 121 ? 2.141 1.234 -13.620 1.00 98.56 121 THR A N 1
ATOM 914 C CA . THR A 1 121 ? 3.254 2.167 -13.395 1.00 98.56 121 THR A CA 1
ATOM 915 C C . THR A 1 121 ? 4.349 1.891 -14.423 1.00 98.56 121 THR A C 1
ATOM 917 O O . THR A 1 121 ? 4.536 0.758 -14.848 1.00 98.56 121 THR A O 1
ATOM 920 N N . GLY A 1 122 ? 5.092 2.918 -14.840 1.00 98.44 122 GLY A N 1
ATOM 921 C CA . GLY A 1 122 ? 6.215 2.721 -15.761 1.00 98.44 122 GLY A CA 1
ATOM 922 C C . GLY A 1 122 ? 7.472 2.137 -15.112 1.00 98.44 122 GLY A C 1
ATOM 923 O O . GLY A 1 122 ? 8.412 1.807 -15.834 1.00 98.44 122 GLY A O 1
ATOM 924 N N . TYR A 1 123 ? 7.504 2.085 -13.782 1.00 98.50 123 TYR A N 1
ATOM 925 C CA . TYR A 1 123 ? 8.626 1.639 -12.954 1.00 98.50 123 TYR A CA 1
ATOM 926 C C . TYR A 1 123 ? 8.416 0.217 -12.441 1.00 98.50 123 TYR A C 1
ATOM 928 O O . TYR A 1 123 ? 7.282 -0.112 -12.100 1.00 98.50 123 TYR A O 1
ATOM 936 N N . GLU A 1 124 ? 9.507 -0.532 -12.275 1.00 98.12 124 GLU A N 1
ATOM 937 C CA . GLU A 1 124 ? 9.534 -1.843 -11.620 1.00 98.12 124 GLU A CA 1
ATOM 938 C C . GLU A 1 124 ? 9.805 -1.660 -10.114 1.00 98.12 124 GLU A C 1
ATOM 940 O O . GLU A 1 124 ? 10.970 -1.491 -9.716 1.00 98.12 124 GLU A O 1
ATOM 945 N N . PRO A 1 125 ? 8.773 -1.619 -9.245 1.00 98.12 125 PRO A N 1
ATOM 946 C CA . PRO A 1 125 ? 8.910 -1.041 -7.910 1.00 98.12 125 PRO A CA 1
ATOM 947 C C . PRO A 1 125 ? 9.936 -1.750 -7.020 1.00 98.12 125 PRO A C 1
ATOM 949 O O . PRO A 1 125 ? 10.638 -1.076 -6.261 1.00 98.12 125 PRO A O 1
ATOM 952 N N . ILE A 1 126 ? 10.055 -3.078 -7.128 1.00 97.69 126 ILE A N 1
ATOM 953 C CA . ILE A 1 126 ? 10.966 -3.891 -6.308 1.00 97.69 126 ILE A CA 1
ATOM 954 C C . ILE A 1 126 ? 12.442 -3.548 -6.558 1.00 97.69 126 ILE A C 1
ATOM 956 O O . ILE A 1 126 ? 13.269 -3.601 -5.649 1.00 97.69 126 ILE A O 1
ATOM 960 N N . THR A 1 127 ? 12.780 -3.070 -7.760 1.00 97.25 127 THR A N 1
ATOM 961 C CA . THR A 1 127 ? 14.166 -2.714 -8.110 1.00 97.25 127 THR A CA 1
ATOM 962 C C . THR A 1 127 ? 14.646 -1.391 -7.515 1.00 97.25 127 THR A C 1
ATOM 964 O O . THR A 1 127 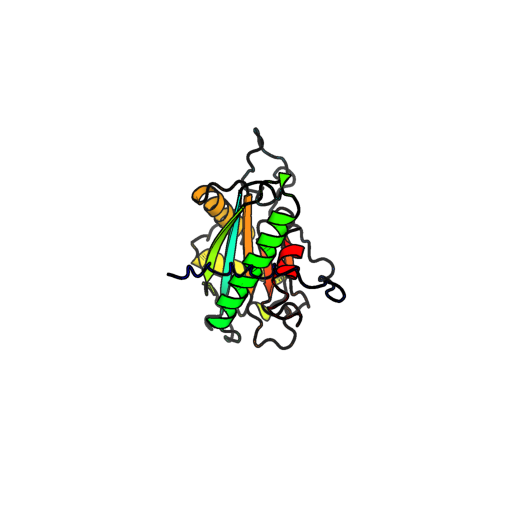? 15.829 -1.050 -7.620 1.00 97.25 127 THR A O 1
ATOM 967 N N . HIS A 1 128 ? 13.755 -0.645 -6.861 1.00 97.62 128 HIS A N 1
ATOM 968 C CA . HIS A 1 128 ? 14.073 0.630 -6.237 1.00 97.62 128 HIS A CA 1
ATOM 969 C C . HIS A 1 128 ? 14.301 0.494 -4.732 1.00 97.62 128 HIS A C 1
ATOM 971 O O . HIS A 1 128 ? 13.712 -0.356 -4.072 1.00 97.62 128 HIS A O 1
ATOM 977 N N . PRO A 1 129 ? 15.142 1.348 -4.131 1.00 96.81 129 PRO A N 1
ATOM 978 C CA . PRO A 1 129 ? 15.197 1.461 -2.683 1.00 96.81 129 PRO A CA 1
ATOM 979 C C . PRO A 1 129 ? 13.911 2.109 -2.151 1.00 96.81 129 PRO A C 1
ATOM 981 O O . PRO A 1 129 ? 13.327 2.967 -2.812 1.00 96.81 129 PRO A O 1
ATOM 984 N N . GLN A 1 130 ?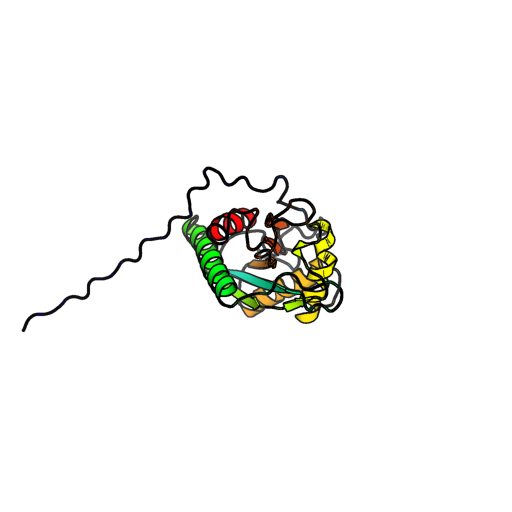 13.537 1.793 -0.909 1.00 95.19 130 GLN A N 1
ATOM 985 C CA . GLN A 1 130 ? 12.324 2.318 -0.261 1.00 95.19 130 GLN A CA 1
ATOM 986 C C . GLN A 1 130 ? 12.119 3.837 -0.441 1.00 95.19 130 GLN A C 1
ATOM 988 O O . GLN A 1 130 ? 11.042 4.291 -0.811 1.00 95.19 130 GLN A O 1
ATOM 993 N N . TYR A 1 131 ? 13.163 4.653 -0.266 1.00 93.81 131 TYR A N 1
ATOM 994 C CA . TYR A 1 131 ? 13.048 6.118 -0.346 1.00 93.81 131 TYR A CA 1
ATOM 995 C C . TYR A 1 131 ? 12.749 6.655 -1.766 1.00 93.81 131 TYR A C 1
ATOM 997 O O . TYR A 1 131 ? 12.574 7.867 -1.962 1.00 93.81 131 TYR A O 1
ATOM 1005 N N . GLU A 1 132 ? 12.731 5.789 -2.782 1.00 97.44 132 GLU A N 1
ATOM 1006 C CA . GLU A 1 132 ? 12.322 6.081 -4.158 1.00 97.44 132 GLU A CA 1
ATOM 1007 C C . GLU A 1 132 ? 10.864 5.721 -4.464 1.00 97.44 132 GLU A C 1
ATOM 1009 O O . GLU A 1 132 ? 10.416 5.982 -5.577 1.00 97.44 132 GLU A O 1
ATOM 1014 N N . GLU A 1 133 ? 10.079 5.288 -3.473 1.00 97.06 133 GLU A N 1
ATOM 1015 C CA . GLU A 1 133 ? 8.646 4.968 -3.610 1.00 97.06 133 GLU A CA 1
ATOM 1016 C C . GLU A 1 133 ? 7.802 6.061 -4.289 1.00 97.06 133 GLU A C 1
ATOM 1018 O O . GLU A 1 133 ? 6.826 5.781 -4.981 1.00 97.06 133 GLU A O 1
ATOM 1023 N N . ARG A 1 134 ? 8.233 7.326 -4.190 1.00 97.00 134 ARG A N 1
ATOM 1024 C CA . ARG A 1 134 ? 7.624 8.465 -4.896 1.00 97.00 134 ARG A CA 1
ATOM 1025 C C . ARG A 1 134 ? 7.529 8.280 -6.418 1.00 97.00 134 ARG A C 1
ATOM 1027 O O . ARG A 1 134 ? 6.719 8.965 -7.036 1.00 97.00 134 ARG A O 1
ATOM 1034 N N . LEU A 1 135 ? 8.403 7.463 -7.019 1.00 97.31 135 LEU A N 1
ATOM 1035 C CA . LEU A 1 135 ? 8.461 7.238 -8.466 1.00 97.31 135 LEU A CA 1
ATOM 1036 C C . LEU A 1 135 ? 7.218 6.491 -8.951 1.00 97.31 135 LEU A C 1
ATOM 1038 O O . LEU A 1 135 ? 6.572 6.944 -9.891 1.00 97.31 135 LEU A O 1
ATOM 1042 N N . TRP A 1 136 ? 6.863 5.404 -8.268 1.00 98.50 136 TRP A N 1
ATOM 1043 C CA . TRP A 1 136 ? 5.770 4.522 -8.662 1.00 98.50 136 TRP A CA 1
ATOM 1044 C C . TRP A 1 136 ? 4.476 4.808 -7.895 1.00 98.50 136 TRP A C 1
ATOM 1046 O O . TRP A 1 136 ? 3.424 4.834 -8.526 1.00 98.50 136 TRP A O 1
ATOM 1056 N N . ILE A 1 137 ? 4.512 5.145 -6.592 1.00 98.75 137 ILE A N 1
ATOM 1057 C CA . ILE A 1 137 ? 3.285 5.497 -5.844 1.00 98.75 137 ILE A CA 1
ATOM 1058 C C . ILE A 1 137 ? 2.608 6.701 -6.499 1.00 98.75 137 ILE A C 1
ATOM 1060 O O . ILE A 1 137 ? 1.398 6.697 -6.694 1.00 98.75 137 ILE A O 1
ATOM 1064 N N . GLY A 1 138 ? 3.377 7.722 -6.888 1.00 98.25 138 GLY A N 1
ATOM 1065 C CA . GLY A 1 138 ? 2.820 8.902 -7.550 1.00 98.25 138 GLY A CA 1
ATOM 1066 C C . GLY A 1 138 ? 2.138 8.584 -8.887 1.00 98.25 138 GLY A C 1
ATOM 1067 O O . GLY A 1 138 ? 1.083 9.142 -9.184 1.00 98.25 138 GLY A O 1
ATOM 1068 N N . GLU A 1 139 ? 2.706 7.677 -9.690 1.00 98.44 139 GLU A N 1
ATOM 1069 C CA . GLU A 1 139 ? 2.082 7.241 -10.946 1.00 98.44 139 GLU A CA 1
ATOM 1070 C C . GLU A 1 139 ? 0.836 6.390 -10.691 1.00 98.44 139 GLU A C 1
ATOM 1072 O O . GLU A 1 139 ? -0.210 6.668 -11.275 1.00 98.44 139 GLU A O 1
ATOM 1077 N N . VAL A 1 140 ? 0.914 5.425 -9.772 1.00 98.81 140 VAL A N 1
ATOM 1078 C CA . VAL A 1 140 ? -0.209 4.576 -9.348 1.00 98.81 140 VAL A CA 1
ATOM 1079 C C . VAL A 1 140 ? -1.382 5.431 -8.873 1.00 98.81 140 VAL A C 1
ATOM 1081 O O . VAL A 1 140 ? -2.500 5.287 -9.368 1.00 98.81 140 VAL A O 1
ATOM 1084 N N . MET A 1 141 ? -1.134 6.386 -7.975 1.00 98.81 141 MET A N 1
ATOM 1085 C CA . MET A 1 141 ? -2.181 7.265 -7.461 1.00 98.81 141 MET A CA 1
ATOM 1086 C C . MET A 1 141 ? -2.768 8.170 -8.548 1.00 98.81 141 MET A C 1
ATOM 1088 O O . MET A 1 141 ? -3.985 8.360 -8.584 1.00 98.81 141 MET A O 1
ATOM 1092 N N . ALA A 1 142 ? -1.948 8.661 -9.482 1.00 98.44 142 ALA A N 1
ATOM 1093 C CA . ALA A 1 142 ? -2.440 9.400 -10.641 1.00 98.44 142 ALA A CA 1
ATOM 1094 C C . ALA A 1 142 ? -3.364 8.541 -11.526 1.00 98.44 142 ALA A C 1
ATOM 1096 O O . ALA A 1 142 ? -4.418 9.019 -11.942 1.00 98.44 142 ALA A O 1
ATOM 1097 N N . ARG A 1 143 ? -3.047 7.255 -11.757 1.00 98.38 143 ARG A N 1
ATOM 1098 C CA . ARG A 1 143 ? -3.941 6.328 -12.487 1.00 98.38 143 ARG A CA 1
ATOM 1099 C C . ARG A 1 143 ? -5.271 6.100 -11.764 1.00 98.38 143 ARG A C 1
ATOM 1101 O O . ARG A 1 143 ? -6.282 5.880 -12.427 1.00 98.38 143 ARG A O 1
ATOM 1108 N N . LEU A 1 144 ? -5.283 6.198 -10.435 1.00 98.62 144 LEU A N 1
ATOM 1109 C CA . LEU A 1 144 ? -6.496 6.142 -9.611 1.00 98.62 144 LEU A CA 1
ATOM 1110 C C . LEU A 1 144 ? -7.254 7.485 -9.541 1.00 98.62 144 LEU A C 1
ATOM 1112 O O . LEU A 1 144 ? -8.301 7.560 -8.902 1.00 98.62 144 LEU A O 1
ATOM 1116 N N . GLY A 1 145 ? -6.766 8.539 -10.206 1.00 98.44 145 GLY A N 1
ATOM 1117 C CA . GLY A 1 145 ? -7.400 9.862 -10.262 1.00 98.44 145 GLY A CA 1
ATOM 1118 C C . GLY A 1 145 ? -6.946 10.844 -9.175 1.00 98.44 145 GLY A C 1
ATOM 1119 O O . GLY A 1 145 ? -7.518 11.927 -9.051 1.00 98.44 145 GLY A O 1
ATOM 1120 N N . TYR A 1 146 ? -5.912 10.502 -8.405 1.00 98.38 146 TYR A N 1
ATOM 1121 C CA . TYR A 1 146 ? -5.354 11.325 -7.333 1.00 98.38 146 TYR A CA 1
ATOM 1122 C C . TYR A 1 146 ? -4.033 11.954 -7.782 1.00 98.38 146 TYR A C 1
ATOM 1124 O O . TYR A 1 146 ? -2.956 11.458 -7.476 1.00 98.38 146 TYR A O 1
ATOM 1132 N N . GLU A 1 147 ? -4.108 13.061 -8.521 1.00 96.69 147 GLU A N 1
ATOM 1133 C CA . GLU A 1 147 ? -2.929 13.692 -9.145 1.00 96.69 147 GLU A CA 1
ATOM 1134 C C . GLU A 1 147 ? -2.359 14.872 -8.335 1.00 96.69 147 GLU A C 1
ATOM 1136 O O . GLU A 1 147 ? -1.227 15.310 -8.546 1.00 96.69 147 GLU A O 1
ATOM 1141 N N . GLU A 1 148 ? -3.130 15.415 -7.391 1.00 93.50 148 GLU A N 1
ATOM 1142 C CA . GLU A 1 148 ? -2.787 16.665 -6.714 1.00 93.50 148 GLU A CA 1
ATOM 1143 C C . GLU A 1 148 ? -1.822 16.496 -5.533 1.00 93.50 148 GLU A C 1
ATOM 1145 O O . GLU A 1 148 ? -2.102 15.783 -4.568 1.00 93.50 148 GLU A O 1
ATOM 1150 N N . GLY A 1 149 ? -0.752 17.296 -5.536 1.00 94.19 149 GLY A N 1
ATOM 1151 C CA . GLY A 1 149 ? 0.175 17.421 -4.412 1.00 94.19 149 GLY A CA 1
ATOM 1152 C C . GLY A 1 149 ? 1.312 16.402 -4.448 1.00 94.19 149 GLY A C 1
ATOM 1153 O O . GLY A 1 149 ? 1.716 15.938 -5.511 1.00 94.19 149 GLY A O 1
ATOM 1154 N N . SER A 1 150 ? 1.883 16.112 -3.278 1.00 96.50 150 SER A N 1
ATOM 1155 C CA . SER A 1 150 ? 2.878 15.041 -3.137 1.00 96.50 150 SER A CA 1
ATOM 1156 C C . SER A 1 150 ? 2.199 13.670 -3.165 1.00 96.50 150 SER A C 1
ATOM 1158 O O . SER A 1 150 ? 1.013 13.586 -2.863 1.00 96.50 150 SER A O 1
ATOM 1160 N N . TYR A 1 151 ? 2.935 12.591 -3.437 1.00 97.56 151 TYR A N 1
ATOM 1161 C CA . TYR A 1 151 ? 2.373 11.235 -3.383 1.00 97.56 151 TYR A CA 1
ATOM 1162 C C . TYR A 1 151 ? 1.744 10.907 -2.014 1.00 97.56 151 TYR A C 1
ATOM 1164 O O . TYR A 1 151 ? 0.662 10.337 -1.973 1.00 97.56 151 TYR A O 1
ATOM 1172 N N . PHE A 1 152 ? 2.307 11.386 -0.895 1.00 97.44 152 PHE A N 1
ATOM 1173 C CA . PHE A 1 152 ? 1.634 11.305 0.409 1.00 97.44 152 PHE A CA 1
ATOM 1174 C C . PHE A 1 152 ? 0.277 12.005 0.412 1.00 97.44 152 PHE A C 1
ATOM 1176 O O . PHE A 1 152 ? -0.712 11.437 0.863 1.00 97.44 152 PHE A O 1
ATOM 1183 N N . THR A 1 153 ? 0.206 13.222 -0.130 1.00 96.50 153 THR A N 1
ATOM 1184 C CA . THR A 1 153 ? -1.051 13.972 -0.251 1.00 96.50 153 THR A CA 1
ATOM 1185 C C . THR A 1 153 ? -2.064 13.224 -1.115 1.00 96.50 153 THR A C 1
ATOM 1187 O O . THR A 1 153 ? -3.244 13.188 -0.772 1.00 96.50 153 THR A O 1
ATOM 1190 N N . GLN A 1 154 ? -1.615 12.602 -2.205 1.00 98.31 154 GLN A N 1
ATOM 1191 C CA . GLN A 1 154 ? -2.458 11.801 -3.091 1.00 98.31 154 GLN A CA 1
ATOM 1192 C C . GLN A 1 154 ? -3.023 10.577 -2.359 1.00 98.31 154 GLN A C 1
ATOM 1194 O O . GLN A 1 154 ? -4.233 10.362 -2.389 1.00 98.31 154 GLN A O 1
ATOM 1199 N N . VAL A 1 155 ? -2.187 9.839 -1.618 1.00 98.50 155 VAL A N 1
ATOM 1200 C CA . VAL A 1 155 ? -2.649 8.704 -0.805 1.00 98.50 155 VAL A CA 1
ATOM 1201 C C . VAL A 1 155 ? -3.581 9.171 0.315 1.00 98.50 155 VAL A C 1
ATOM 1203 O O . VAL A 1 155 ? -4.620 8.552 0.513 1.00 98.50 155 VAL A O 1
ATOM 1206 N N . ARG A 1 156 ? -3.304 10.300 0.992 1.00 97.50 156 ARG A N 1
ATOM 1207 C CA . ARG A 1 156 ? -4.232 10.886 1.984 1.00 97.50 156 ARG A CA 1
ATOM 1208 C C . ARG A 1 156 ? -5.594 11.166 1.378 1.00 97.50 156 ARG A C 1
ATOM 1210 O O . ARG A 1 156 ? -6.599 10.820 1.986 1.00 97.50 156 ARG A O 1
ATOM 1217 N N . ARG A 1 157 ? -5.645 11.784 0.198 1.00 97.69 157 ARG A N 1
ATOM 1218 C CA . ARG A 1 157 ? -6.913 12.037 -0.498 1.00 97.69 157 ARG A CA 1
ATOM 1219 C C . ARG A 1 157 ? -7.646 10.732 -0.790 1.00 97.69 157 ARG A C 1
ATOM 1221 O O . ARG A 1 157 ? -8.819 10.634 -0.459 1.00 97.69 157 ARG A O 1
ATOM 1228 N N . TYR A 1 158 ? -6.945 9.725 -1.304 1.00 98.62 158 TYR A N 1
ATOM 1229 C CA . TYR A 1 158 ? -7.529 8.410 -1.555 1.00 98.62 158 TYR A CA 1
ATOM 1230 C C . TYR A 1 158 ? -8.111 7.762 -0.298 1.00 98.62 158 TYR A C 1
ATOM 1232 O O . TYR A 1 158 ? -9.267 7.350 -0.310 1.00 98.62 158 TYR A O 1
ATOM 1240 N N . VAL A 1 159 ? -7.363 7.713 0.807 1.00 98.25 159 VAL A N 1
ATOM 1241 C CA . VAL A 1 159 ? -7.855 7.063 2.033 1.00 98.25 159 VAL A CA 1
ATOM 1242 C C . VAL A 1 159 ? -8.941 7.887 2.731 1.00 98.25 159 VAL A C 1
ATOM 1244 O O . VAL A 1 159 ? -9.836 7.309 3.336 1.00 98.25 159 VAL A O 1
ATOM 1247 N N . ASN A 1 160 ? -8.935 9.219 2.607 1.00 97.44 160 ASN A N 1
ATOM 1248 C CA . ASN A 1 160 ? -10.043 10.056 3.080 1.00 97.44 160 ASN A CA 1
ATOM 1249 C C . ASN A 1 160 ? -11.317 9.816 2.253 1.00 97.44 160 ASN A C 1
ATOM 1251 O O . ASN A 1 160 ? -12.380 9.618 2.835 1.00 97.44 160 ASN A O 1
ATOM 1255 N N . ASP A 1 161 ? -11.215 9.750 0.923 1.00 98.19 161 ASP A N 1
ATOM 1256 C CA . ASP A 1 161 ? -12.345 9.408 0.051 1.00 98.19 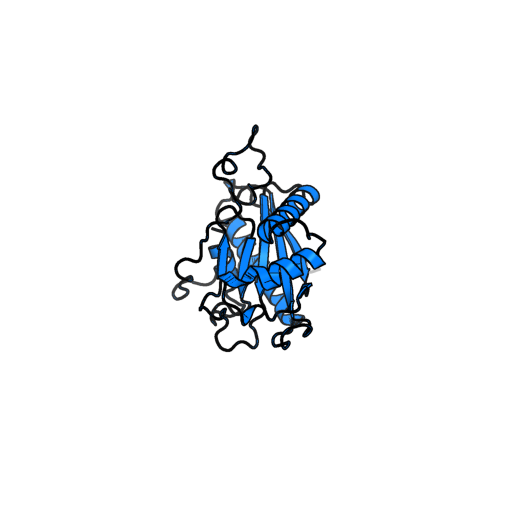161 ASP A CA 1
ATOM 1257 C C . ASP A 1 161 ? -12.874 7.993 0.334 1.00 98.19 161 ASP A C 1
ATOM 1259 O O . ASP A 1 161 ? -14.087 7.760 0.326 1.00 98.19 161 ASP A O 1
ATOM 1263 N N . LEU A 1 162 ? -11.968 7.040 0.584 1.00 98.38 162 LEU A N 1
ATOM 1264 C CA . LEU A 1 162 ? -12.305 5.677 0.983 1.00 98.38 162 LEU A CA 1
ATOM 1265 C C . LEU A 1 162 ? -13.085 5.693 2.302 1.00 98.38 162 LEU A C 1
ATOM 1267 O O . LEU A 1 162 ? -14.188 5.152 2.361 1.00 98.38 162 LEU A O 1
ATOM 1271 N N . ARG A 1 163 ? -12.555 6.385 3.318 1.00 96.62 163 ARG A N 1
ATOM 1272 C CA . ARG A 1 163 ? -13.197 6.564 4.624 1.00 96.62 163 ARG A CA 1
ATOM 1273 C C . ARG A 1 163 ? -14.613 7.115 4.485 1.00 96.62 163 ARG A C 1
ATOM 1275 O O . ARG A 1 163 ? -15.549 6.553 5.051 1.00 96.62 163 ARG A O 1
ATOM 1282 N N . GLU A 1 164 ? -14.779 8.179 3.702 1.00 96.44 164 GLU A N 1
ATOM 1283 C CA . GLU A 1 164 ? -16.077 8.810 3.461 1.00 96.44 164 GLU A CA 1
ATOM 1284 C C . GLU A 1 164 ? -17.057 7.870 2.749 1.00 96.44 164 GLU A C 1
ATOM 1286 O O . GLU A 1 164 ? -18.214 7.768 3.166 1.00 96.44 164 GLU A O 1
ATOM 1291 N N . ARG A 1 165 ? -16.628 7.152 1.698 1.00 97.25 165 ARG A N 1
ATOM 1292 C CA . ARG A 1 165 ? -17.552 6.286 0.942 1.00 97.25 165 ARG A CA 1
ATOM 1293 C C . ARG A 1 165 ? -17.954 5.025 1.692 1.00 97.25 165 ARG A C 1
ATOM 1295 O O . ARG A 1 165 ? -19.050 4.521 1.449 1.00 97.25 165 ARG A O 1
ATOM 1302 N N . THR A 1 166 ? -17.085 4.494 2.552 1.00 97.25 166 THR A N 1
ATOM 1303 C CA . THR A 1 166 ? -17.385 3.298 3.349 1.00 97.25 166 THR A CA 1
ATOM 1304 C C . THR A 1 166 ? -18.043 3.642 4.680 1.00 97.25 166 THR A C 1
ATOM 1306 O O . THR A 1 166 ? -18.574 2.743 5.326 1.00 97.25 166 THR A O 1
ATOM 1309 N N . GLY A 1 167 ? -18.018 4.915 5.089 1.00 95.88 167 GLY A N 1
ATOM 1310 C CA . GLY A 1 167 ? -18.458 5.348 6.414 1.00 95.88 167 GLY A CA 1
ATOM 1311 C C . GLY A 1 167 ? -17.562 4.822 7.538 1.00 95.88 167 GLY A C 1
ATOM 1312 O O . GLY A 1 167 ? -18.064 4.587 8.633 1.00 95.88 167 GLY A O 1
ATOM 1313 N N . ALA A 1 168 ? -16.278 4.594 7.248 1.00 96.56 168 ALA A N 1
ATOM 1314 C CA . ALA A 1 168 ? -15.322 4.087 8.226 1.00 96.56 168 ALA A CA 1
ATOM 1315 C C . ALA A 1 168 ? -14.870 5.191 9.194 1.00 96.56 168 ALA A C 1
ATOM 1317 O O . ALA A 1 168 ? -14.879 6.375 8.859 1.00 96.56 168 ALA A O 1
ATOM 1318 N N . ASP A 1 169 ? -14.432 4.792 10.385 1.00 95.25 169 ASP A N 1
ATOM 1319 C CA . ASP A 1 169 ? -13.832 5.684 11.378 1.00 95.25 169 ASP A CA 1
ATOM 1320 C C . ASP A 1 169 ? -12.379 6.025 10.992 1.00 95.25 169 ASP A C 1
ATOM 1322 O O . ASP A 1 169 ? -11.931 7.167 11.121 1.00 95.25 169 ASP A O 1
ATOM 1326 N N . TRP A 1 170 ? -11.660 5.042 10.438 1.00 96.19 170 TRP A N 1
ATOM 1327 C CA . TRP A 1 170 ? -10.255 5.144 10.028 1.00 96.19 170 TRP A CA 1
ATOM 1328 C C . TRP A 1 170 ? -10.047 4.567 8.637 1.00 96.19 170 TRP A C 1
ATOM 1330 O O . TRP A 1 170 ? -10.809 3.704 8.195 1.00 96.19 170 TRP A O 1
ATOM 1340 N N . ALA A 1 171 ? -9.003 5.018 7.947 1.00 97.44 171 ALA A N 1
ATOM 1341 C CA . ALA A 1 171 ? -8.632 4.430 6.671 1.00 97.44 171 ALA A CA 1
ATOM 1342 C C . ALA A 1 171 ? -7.147 4.588 6.362 1.00 97.44 171 ALA A C 1
ATOM 1344 O O . ALA A 1 171 ? -6.575 5.657 6.559 1.00 97.44 171 ALA A O 1
ATOM 1345 N N . PHE A 1 172 ? -6.547 3.545 5.801 1.00 98.25 172 PHE A N 1
ATOM 1346 C CA . PHE A 1 172 ? -5.173 3.563 5.307 1.00 98.25 172 PHE A CA 1
ATOM 1347 C C . PHE A 1 172 ? -5.048 2.721 4.034 1.00 98.25 172 PHE A C 1
ATOM 1349 O O . PHE A 1 172 ? -5.939 1.935 3.703 1.00 98.25 172 PHE A O 1
ATOM 1356 N N . ALA A 1 173 ? -3.952 2.902 3.300 1.00 98.75 173 ALA A N 1
ATOM 1357 C CA . ALA A 1 173 ? -3.634 2.083 2.135 1.00 98.75 173 ALA A CA 1
ATOM 1358 C C . ALA A 1 173 ? -2.529 1.065 2.448 1.00 98.75 173 ALA A C 1
ATOM 1360 O O . ALA A 1 173 ? -1.637 1.315 3.258 1.00 98.75 173 ALA A O 1
ATOM 1361 N N . VAL A 1 174 ? -2.593 -0.077 1.776 1.00 98.75 174 VAL A N 1
ATOM 1362 C CA . VAL A 1 174 ? -1.572 -1.121 1.773 1.00 98.75 174 VAL A CA 1
ATOM 1363 C C . VAL A 1 174 ? -1.116 -1.271 0.334 1.00 98.75 174 VAL A C 1
ATOM 1365 O O . VAL A 1 174 ? -1.915 -1.662 -0.518 1.00 98.75 174 VAL A O 1
ATOM 1368 N N . PHE A 1 175 ? 0.145 -0.953 0.060 1.00 98.88 175 PHE A N 1
ATOM 1369 C CA . PHE A 1 175 ? 0.760 -1.264 -1.224 1.00 98.88 175 PHE A CA 1
ATOM 1370 C C . PHE A 1 175 ? 1.483 -2.599 -1.117 1.00 98.88 175 PHE A C 1
ATOM 1372 O O . PHE A 1 175 ? 2.361 -2.754 -0.270 1.00 98.88 175 PHE A O 1
ATOM 1379 N N . ILE A 1 176 ? 1.126 -3.545 -1.980 1.00 98.75 176 ILE A N 1
ATOM 1380 C CA . ILE A 1 176 ? 1.874 -4.793 -2.122 1.00 98.75 176 ILE A CA 1
ATOM 1381 C C . ILE A 1 176 ? 2.620 -4.730 -3.441 1.00 98.75 176 ILE A C 1
ATOM 1383 O O . ILE A 1 176 ? 2.006 -4.535 -4.486 1.00 98.75 176 ILE A O 1
ATOM 1387 N N . VAL A 1 177 ? 3.938 -4.843 -3.365 1.00 98.56 177 VAL A N 1
ATOM 1388 C CA . VAL A 1 177 ? 4.850 -4.828 -4.508 1.00 98.56 177 VAL A CA 1
ATOM 1389 C C . VAL A 1 177 ? 5.180 -6.263 -4.881 1.00 98.56 177 VAL A C 1
ATOM 1391 O O . VAL A 1 177 ? 5.558 -7.043 -4.005 1.00 98.56 177 VAL A O 1
ATOM 1394 N N . ASP A 1 178 ? 5.011 -6.608 -6.155 1.00 98.19 178 ASP A N 1
ATOM 1395 C CA . ASP A 1 178 ? 5.381 -7.934 -6.634 1.00 98.19 178 ASP A CA 1
ATOM 1396 C C . ASP A 1 178 ? 6.897 -8.118 -6.510 1.00 98.19 178 ASP A C 1
ATOM 1398 O O . ASP A 1 178 ? 7.686 -7.190 -6.688 1.00 98.19 178 ASP A O 1
ATOM 1402 N N . SER A 1 179 ? 7.277 -9.304 -6.071 1.00 97.06 179 SER A N 1
ATOM 1403 C CA . SER A 1 179 ? 8.657 -9.708 -5.841 1.00 97.06 179 SER A CA 1
ATOM 1404 C C . SER A 1 179 ? 8.805 -11.218 -6.031 1.00 97.06 179 SER A C 1
ATOM 1406 O O . SER A 1 179 ? 9.685 -11.813 -5.414 1.00 97.06 179 SER A O 1
ATOM 1408 N N . SER A 1 180 ? 7.881 -11.843 -6.767 1.00 95.00 180 SER A N 1
ATOM 1409 C CA . SER A 1 180 ? 7.766 -13.294 -6.931 1.00 95.00 180 SER A CA 1
ATOM 1410 C C . SER A 1 180 ? 8.894 -13.890 -7.785 1.00 95.00 180 SER A C 1
ATOM 1412 O O . SER A 1 180 ? 9.250 -15.066 -7.634 1.00 95.00 180 SER A O 1
ATOM 1414 N N . ALA A 1 181 ? 9.479 -13.086 -8.675 1.00 93.81 181 ALA A N 1
ATOM 1415 C CA . ALA A 1 181 ? 10.665 -13.396 -9.463 1.00 93.81 181 ALA A CA 1
ATOM 1416 C C . ALA A 1 181 ? 11.956 -12.778 -8.888 1.00 93.81 181 ALA A C 1
ATOM 1418 O O . ALA A 1 181 ? 13.052 -13.114 -9.365 1.00 93.81 181 ALA A O 1
ATOM 1419 N N . ASP A 1 182 ? 11.857 -11.945 -7.850 1.00 93.44 182 ASP A N 1
ATOM 1420 C CA . ASP A 1 182 ? 12.999 -11.346 -7.172 1.00 93.44 182 ASP A CA 1
ATOM 1421 C C . ASP A 1 182 ? 13.755 -12.378 -6.315 1.00 93.44 182 ASP A C 1
ATOM 1423 O O . ASP A 1 182 ? 13.195 -13.272 -5.679 1.00 93.44 182 ASP A O 1
ATOM 1427 N N . ALA A 1 183 ? 15.086 -12.293 -6.324 1.00 90.31 183 ALA A N 1
ATOM 1428 C CA . ALA A 1 183 ? 15.931 -13.329 -5.739 1.00 90.31 183 ALA A CA 1
ATOM 1429 C C . ALA A 1 183 ? 15.955 -13.320 -4.203 1.00 90.31 183 ALA A C 1
ATOM 1431 O O . ALA A 1 183 ? 16.271 -14.356 -3.606 1.00 90.31 183 ALA A O 1
ATOM 1432 N N . ASP A 1 184 ? 15.707 -12.169 -3.573 1.00 90.38 184 ASP A N 1
ATOM 1433 C CA . ASP A 1 184 ? 15.707 -12.032 -2.116 1.00 90.38 184 ASP A CA 1
ATOM 1434 C C . ASP A 1 184 ? 14.402 -11.459 -1.547 1.00 90.38 184 ASP A C 1
ATOM 1436 O O . ASP A 1 184 ? 14.224 -11.482 -0.331 1.00 90.38 184 ASP A O 1
ATOM 1440 N N . GLY A 1 185 ? 13.463 -11.034 -2.395 1.00 92.88 185 GLY A N 1
ATOM 1441 C CA . GLY A 1 185 ? 12.158 -10.517 -2.003 1.00 92.88 185 GLY A CA 1
ATOM 1442 C C . GLY A 1 185 ? 12.242 -9.158 -1.309 1.00 92.88 185 GLY A C 1
ATOM 1443 O O . GLY A 1 185 ? 11.369 -8.841 -0.491 1.00 92.88 185 GLY A O 1
ATOM 1444 N N . ARG A 1 186 ? 13.301 -8.375 -1.565 1.00 94.56 186 ARG A N 1
ATOM 1445 C CA . ARG A 1 186 ? 13.552 -7.072 -0.933 1.00 94.56 186 ARG A CA 1
ATOM 1446 C C . ARG A 1 186 ? 13.681 -5.965 -1.972 1.00 94.56 186 ARG A C 1
ATOM 1448 O O . ARG A 1 186 ? 14.211 -6.135 -3.061 1.00 94.56 186 ARG A O 1
ATOM 1455 N N . PHE A 1 187 ? 13.307 -4.761 -1.561 1.00 96.56 187 PHE A N 1
ATOM 1456 C CA . PHE A 1 187 ? 13.731 -3.534 -2.224 1.00 96.56 187 PHE A CA 1
ATOM 1457 C C . PHE A 1 187 ? 15.262 -3.444 -2.278 1.00 96.56 187 PHE A C 1
ATOM 1459 O O . PHE A 1 187 ? 15.964 -3.955 -1.402 1.00 96.56 187 PHE A O 1
ATOM 1466 N N . ALA A 1 188 ? 15.805 -2.671 -3.222 1.00 95.25 188 ALA A N 1
ATOM 1467 C CA . ALA A 1 188 ? 17.255 -2.576 -3.457 1.00 95.25 188 ALA A CA 1
ATOM 1468 C C . ALA A 1 188 ? 18.103 -2.104 -2.249 1.00 95.25 188 ALA A C 1
ATOM 1470 O O . ALA A 1 188 ? 19.330 -2.229 -2.254 1.00 95.25 188 ALA A O 1
ATOM 1471 N N . ASN A 1 189 ? 17.482 -1.532 -1.210 1.00 92.12 189 ASN A N 1
ATOM 1472 C CA . ASN A 1 189 ? 18.130 -1.152 0.051 1.00 92.12 189 ASN A CA 1
ATOM 1473 C C . ASN A 1 189 ? 17.903 -2.148 1.206 1.00 92.12 189 ASN A C 1
ATOM 1475 O O . ASN A 1 189 ? 18.276 -1.844 2.340 1.00 92.12 189 ASN A O 1
ATOM 1479 N N . GLY A 1 190 ? 17.307 -3.308 0.935 1.00 92.12 190 GLY A N 1
ATOM 1480 C CA . GLY A 1 190 ? 17.070 -4.390 1.887 1.00 92.12 190 GLY A CA 1
ATOM 1481 C C . GLY A 1 190 ? 15.772 -4.293 2.692 1.00 92.12 190 GLY A C 1
ATOM 1482 O O . GLY A 1 190 ? 15.549 -5.148 3.543 1.00 92.12 190 GLY A O 1
ATOM 1483 N N . TYR A 1 191 ? 14.934 -3.278 2.457 1.00 93.56 191 TYR A N 1
ATOM 1484 C CA . TYR A 1 191 ? 13.585 -3.237 3.030 1.00 93.56 191 TYR A CA 1
ATOM 1485 C C . TYR A 1 191 ? 12.699 -4.273 2.343 1.00 93.56 191 TYR A C 1
ATOM 1487 O O . TYR A 1 191 ? 12.866 -4.533 1.159 1.00 93.56 191 TYR A O 1
ATOM 1495 N N . PHE A 1 192 ? 11.721 -4.808 3.060 1.00 94.19 192 PHE A N 1
ATOM 1496 C CA . PHE A 1 192 ? 10.685 -5.671 2.483 1.00 94.19 192 PHE A CA 1
ATOM 1497 C C . PHE A 1 192 ? 9.289 -5.336 3.013 1.00 94.19 192 PHE A C 1
ATOM 1499 O O . PHE A 1 192 ? 8.305 -5.656 2.366 1.00 94.19 192 PHE A O 1
ATOM 1506 N N . ALA A 1 193 ? 9.200 -4.636 4.143 1.00 95.94 193 ALA A N 1
ATOM 1507 C CA . ALA A 1 193 ? 7.980 -4.047 4.668 1.00 95.94 193 ALA A CA 1
ATOM 1508 C C . ALA A 1 193 ? 8.322 -2.757 5.431 1.00 95.94 193 ALA A C 1
ATOM 1510 O O . ALA A 1 193 ? 9.466 -2.590 5.867 1.00 95.94 193 ALA A O 1
ATOM 1511 N N . TYR A 1 194 ? 7.395 -1.803 5.462 1.00 96.31 194 TYR A N 1
ATOM 1512 C CA . TYR A 1 194 ? 7.482 -0.571 6.250 1.00 96.31 194 TYR A CA 1
ATOM 1513 C C . TYR A 1 194 ? 6.136 0.156 6.293 1.00 96.31 194 TYR A C 1
ATOM 1515 O O . TYR A 1 194 ? 5.337 0.094 5.353 1.00 96.31 194 TYR A O 1
ATOM 1523 N N . ALA A 1 195 ? 5.929 0.951 7.339 1.00 95.69 195 ALA A N 1
ATOM 1524 C CA . ALA A 1 195 ? 4.725 1.742 7.547 1.00 95.69 195 ALA A CA 1
ATOM 1525 C C . ALA A 1 195 ? 5.042 3.190 7.921 1.00 95.69 195 ALA A C 1
ATOM 1527 O O . ALA A 1 195 ? 6.040 3.498 8.575 1.00 95.69 195 ALA A O 1
ATOM 1528 N N . TYR A 1 196 ? 4.145 4.105 7.554 1.00 94.19 196 TYR A N 1
ATOM 1529 C CA . TYR A 1 196 ? 4.199 5.484 8.026 1.00 94.19 196 TYR A CA 1
ATOM 1530 C C . TYR A 1 196 ? 3.325 5.664 9.265 1.00 94.19 196 TYR A C 1
ATOM 1532 O O . TYR A 1 196 ? 2.122 5.409 9.239 1.00 94.19 196 TYR A O 1
ATOM 1540 N N . ILE A 1 197 ? 3.925 6.136 10.359 1.00 88.94 197 ILE A N 1
ATOM 1541 C CA . ILE A 1 197 ? 3.251 6.359 11.643 1.00 88.94 197 ILE A CA 1
ATOM 1542 C C . ILE A 1 197 ? 2.109 7.369 11.467 1.00 88.94 197 ILE A C 1
ATOM 1544 O O . ILE A 1 197 ? 2.324 8.484 10.990 1.00 88.94 197 ILE A O 1
ATOM 1548 N N . GLY A 1 198 ? 0.902 6.985 11.896 1.00 86.81 198 GLY A N 1
ATOM 1549 C CA . GLY A 1 198 ? -0.327 7.772 11.698 1.00 86.81 198 GLY A CA 1
ATOM 1550 C C . GLY A 1 198 ? -0.875 7.715 10.265 1.00 86.81 198 GLY A C 1
ATOM 1551 O O . GLY A 1 198 ? -1.864 8.378 9.944 1.00 86.81 198 GLY A O 1
ATOM 1552 N N . GLY A 1 199 ? -0.249 6.910 9.407 1.00 90.62 199 GLY A N 1
ATOM 1553 C CA . GLY A 1 199 ? -0.584 6.748 8.007 1.00 90.62 199 GLY A CA 1
ATOM 1554 C C . GLY A 1 199 ? 0.146 7.743 7.092 1.00 90.62 199 GLY A C 1
ATOM 1555 O O . GLY A 1 199 ? 1.020 8.505 7.520 1.00 90.62 199 GLY A O 1
ATOM 1556 N N . PRO A 1 200 ? -0.196 7.751 5.794 1.00 96.00 200 PRO A N 1
ATOM 1557 C CA . PRO A 1 200 ? -1.460 7.255 5.251 1.00 96.00 200 PRO A CA 1
ATOM 1558 C C . PRO A 1 200 ? -1.402 5.829 4.697 1.00 96.00 200 PRO A C 1
ATOM 1560 O O . PRO A 1 200 ? -2.429 5.312 4.256 1.00 96.00 200 PRO A O 1
ATOM 1563 N N . PHE A 1 201 ? -0.228 5.200 4.687 1.00 98.12 201 PHE A N 1
ATOM 1564 C CA . PHE A 1 201 ? -0.054 3.873 4.116 1.00 98.12 201 PHE A CA 1
ATOM 1565 C C . PHE A 1 201 ? 1.113 3.108 4.726 1.00 98.12 201 PHE A C 1
ATOM 1567 O O . PHE A 1 201 ? 1.982 3.678 5.393 1.00 98.12 201 PHE A O 1
ATOM 1574 N N . LEU A 1 202 ? 1.117 1.819 4.419 1.00 98.00 202 LEU A N 1
ATOM 1575 C CA . LEU A 1 202 ? 2.248 0.916 4.541 1.00 98.00 202 LEU A CA 1
ATOM 1576 C C . LEU A 1 202 ? 2.539 0.273 3.181 1.00 98.00 202 LEU A C 1
ATOM 1578 O O . LEU A 1 202 ? 1.687 0.278 2.283 1.00 98.00 202 LEU A O 1
ATOM 1582 N N . VAL A 1 203 ? 3.742 -0.262 3.031 1.00 98.44 203 VAL A N 1
ATOM 1583 C CA . VAL A 1 203 ? 4.192 -0.982 1.841 1.00 98.44 203 VAL A CA 1
ATOM 1584 C C . VAL A 1 203 ? 4.838 -2.286 2.281 1.00 98.44 203 VAL A C 1
ATOM 1586 O O . VAL A 1 203 ? 5.574 -2.310 3.264 1.00 98.44 203 VAL A O 1
ATOM 1589 N N . MET A 1 204 ? 4.606 -3.355 1.531 1.00 97.62 204 MET A N 1
ATOM 1590 C CA . MET A 1 204 ? 5.312 -4.620 1.700 1.00 97.62 204 MET A CA 1
ATOM 1591 C C . MET A 1 204 ? 5.536 -5.317 0.358 1.00 97.62 204 MET A C 1
ATOM 1593 O O . MET A 1 204 ? 4.826 -5.050 -0.611 1.00 97.62 204 MET A O 1
ATOM 1597 N N . THR A 1 205 ? 6.532 -6.191 0.285 1.00 97.44 205 THR A N 1
ATOM 1598 C CA . THR A 1 205 ? 6.788 -7.041 -0.881 1.00 97.44 205 THR A CA 1
ATOM 1599 C C . THR A 1 205 ? 5.955 -8.320 -0.798 1.00 97.44 205 THR A C 1
ATOM 1601 O O . THR A 1 205 ? 5.496 -8.718 0.276 1.00 97.44 205 THR A O 1
ATOM 1604 N N . TYR A 1 206 ? 5.722 -8.972 -1.934 1.00 96.69 206 TYR A N 1
ATOM 1605 C CA . TYR A 1 206 ? 4.949 -10.211 -1.993 1.00 96.69 206 TYR A CA 1
ATOM 1606 C C . TYR A 1 206 ? 5.601 -11.338 -1.173 1.00 96.69 206 TYR A C 1
ATOM 1608 O O . TYR A 1 206 ? 4.939 -11.975 -0.347 1.00 96.69 206 TYR A O 1
ATOM 1616 N N . ASP A 1 207 ? 6.913 -11.529 -1.334 1.00 88.06 207 ASP A N 1
ATOM 1617 C CA . ASP A 1 207 ? 7.656 -12.631 -0.709 1.00 88.06 207 ASP A CA 1
ATOM 1618 C C . ASP A 1 207 ? 8.265 -12.297 0.658 1.00 88.06 207 ASP A C 1
ATOM 1620 O O . ASP A 1 207 ? 8.712 -13.210 1.355 1.00 88.06 207 ASP A O 1
ATOM 1624 N N . ASN A 1 208 ? 8.238 -11.026 1.080 1.00 87.50 208 ASN A N 1
ATOM 1625 C CA . ASN A 1 208 ? 8.634 -10.571 2.416 1.00 87.50 208 ASN A CA 1
ATOM 1626 C C . ASN A 1 208 ? 9.999 -11.114 2.869 1.00 87.50 208 ASN A C 1
ATOM 1628 O O . ASN A 1 208 ? 10.076 -11.823 3.870 1.00 87.50 208 ASN A O 1
ATOM 1632 N N . ASP A 1 209 ? 11.073 -10.830 2.125 1.00 86.69 209 ASP A N 1
ATOM 1633 C CA . ASP A 1 209 ? 12.419 -11.326 2.462 1.00 86.69 209 ASP A CA 1
ATOM 1634 C C . ASP A 1 209 ? 12.505 -12.868 2.559 1.00 86.69 209 ASP A C 1
ATOM 1636 O O . ASP A 1 209 ? 13.084 -13.458 3.477 1.00 86.69 209 ASP A O 1
ATOM 1640 N N . GLY A 1 210 ? 11.833 -13.559 1.639 1.00 81.06 210 GLY A N 1
ATOM 1641 C CA . GLY A 1 210 ? 11.801 -15.020 1.613 1.00 81.06 210 GLY A CA 1
ATOM 1642 C C . GLY A 1 210 ? 11.010 -15.662 2.759 1.00 81.06 210 GLY A C 1
ATOM 1643 O O . GLY A 1 210 ? 11.017 -16.891 2.877 1.00 81.06 210 GLY A O 1
ATOM 1644 N N . TYR A 1 211 ? 10.291 -14.882 3.577 1.00 83.50 211 TYR A N 1
ATOM 1645 C CA . TYR A 1 211 ? 9.286 -15.419 4.504 1.00 83.50 211 TYR A CA 1
ATOM 1646 C C . TYR A 1 211 ? 8.166 -16.119 3.730 1.00 83.50 211 TYR A C 1
ATOM 1648 O O . TYR A 1 211 ? 7.553 -17.065 4.232 1.00 83.50 211 TYR A O 1
ATOM 1656 N N . GLY A 1 212 ? 7.962 -15.699 2.483 1.00 87.19 212 GLY A N 1
ATOM 1657 C CA . GLY A 1 212 ? 7.003 -16.241 1.545 1.00 87.19 212 GLY A CA 1
ATOM 1658 C C . GLY A 1 212 ? 5.589 -15.770 1.845 1.00 87.19 212 GLY A C 1
ATOM 1659 O O . GLY A 1 212 ? 5.247 -15.368 2.960 1.00 87.19 212 GLY A O 1
ATOM 1660 N N . ILE A 1 213 ? 4.737 -15.897 0.833 1.00 91.19 213 ILE A N 1
ATOM 1661 C CA . ILE A 1 213 ? 3.345 -15.447 0.883 1.00 91.19 213 ILE A CA 1
ATOM 1662 C C . ILE A 1 213 ? 2.557 -15.968 2.099 1.00 91.19 213 ILE A C 1
ATOM 1664 O O . ILE A 1 213 ? 1.720 -15.258 2.631 1.00 91.19 213 ILE A O 1
ATOM 1668 N N . HIS A 1 214 ? 2.863 -17.161 2.616 1.00 89.81 214 HIS A N 1
ATOM 1669 C CA . HIS A 1 214 ? 2.171 -17.758 3.773 1.00 89.81 214 HIS A CA 1
ATOM 1670 C C . HIS A 1 214 ? 2.419 -17.078 5.130 1.00 89.81 214 HIS A C 1
ATOM 1672 O O . HIS A 1 214 ? 1.847 -17.518 6.123 1.00 89.81 214 HIS A O 1
ATOM 1678 N N . ASN A 1 215 ? 3.320 -16.095 5.192 1.00 90.06 215 ASN A N 1
ATOM 1679 C CA . ASN A 1 215 ? 3.584 -15.299 6.392 1.00 90.06 215 ASN A CA 1
ATOM 1680 C C . ASN A 1 215 ? 3.227 -13.815 6.190 1.00 90.06 215 ASN A C 1
ATOM 1682 O O . ASN A 1 215 ? 3.541 -12.981 7.043 1.00 90.06 215 ASN A O 1
ATOM 1686 N N . MET A 1 216 ? 2.597 -13.466 5.062 1.00 94.50 216 MET A N 1
ATOM 1687 C CA . MET A 1 216 ? 2.171 -12.096 4.779 1.00 94.50 216 MET A CA 1
ATOM 1688 C C . MET A 1 216 ? 1.162 -11.603 5.820 1.00 94.50 216 MET A C 1
ATOM 1690 O O . MET A 1 216 ? 1.188 -10.427 6.164 1.00 94.50 216 MET A O 1
ATOM 1694 N N . ASP A 1 217 ? 0.318 -12.481 6.364 1.00 94.19 217 ASP A N 1
ATOM 1695 C CA . ASP A 1 217 ? -0.611 -12.152 7.446 1.00 94.19 217 ASP A CA 1
ATOM 1696 C C . ASP A 1 217 ? 0.103 -11.587 8.688 1.00 94.19 217 ASP A C 1
ATOM 1698 O O . ASP A 1 217 ? -0.324 -10.576 9.250 1.00 94.19 217 ASP A O 1
ATOM 1702 N N . ALA A 1 218 ? 1.213 -12.209 9.088 1.00 90.94 218 ALA A N 1
ATOM 1703 C CA . ALA A 1 218 ? 2.017 -11.824 10.237 1.00 90.94 218 ALA A CA 1
ATOM 1704 C C . ALA A 1 218 ? 2.798 -10.530 9.982 1.00 90.94 218 AL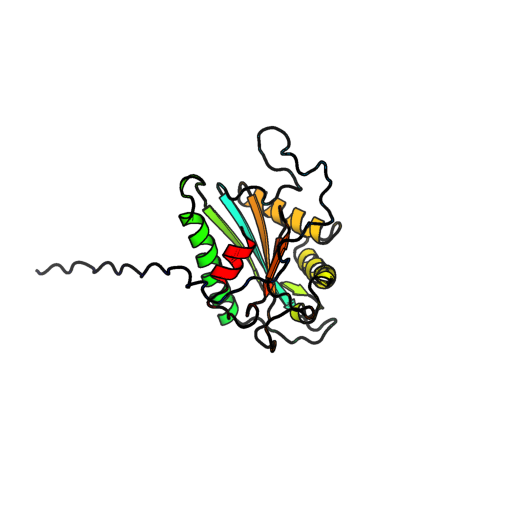A A C 1
ATOM 1706 O O . ALA A 1 218 ? 2.832 -9.666 10.861 1.00 90.94 218 ALA A O 1
ATOM 1707 N N . VAL A 1 219 ? 3.385 -10.371 8.790 1.00 92.88 219 VAL A N 1
ATOM 1708 C CA . VAL A 1 219 ? 4.087 -9.132 8.411 1.00 92.88 219 VAL A CA 1
ATOM 1709 C C . VAL A 1 219 ? 3.097 -7.974 8.313 1.00 92.88 219 VAL A C 1
ATOM 1711 O O . VAL A 1 219 ? 3.310 -6.934 8.922 1.00 92.88 219 VAL A O 1
ATOM 1714 N N . LEU A 1 220 ? 1.952 -8.169 7.656 1.00 94.81 220 LEU A N 1
ATOM 1715 C CA . LEU A 1 220 ? 0.897 -7.160 7.595 1.00 94.81 220 LEU A CA 1
ATOM 1716 C C . LEU A 1 220 ? 0.409 -6.778 8.997 1.00 94.81 220 LEU A C 1
ATOM 1718 O O . LEU A 1 220 ? 0.231 -5.598 9.288 1.00 94.81 220 LEU A O 1
ATOM 1722 N N . ALA A 1 221 ? 0.185 -7.762 9.873 1.00 92.88 221 ALA A N 1
ATOM 1723 C CA . ALA A 1 221 ? -0.237 -7.487 11.239 1.00 92.88 221 ALA A CA 1
ATOM 1724 C C . ALA A 1 221 ? 0.797 -6.638 11.994 1.00 92.88 221 ALA A C 1
ATOM 1726 O O . ALA A 1 221 ? 0.380 -5.739 12.720 1.00 92.88 221 ALA A O 1
ATOM 1727 N N . HIS A 1 222 ? 2.093 -6.890 11.783 1.00 92.06 222 HIS A N 1
ATOM 1728 C CA . HIS A 1 222 ? 3.195 -6.107 12.343 1.00 92.06 222 HIS A CA 1
ATOM 1729 C C . HIS A 1 222 ? 3.206 -4.657 11.842 1.00 92.06 222 HIS A C 1
ATOM 1731 O O . HIS A 1 222 ? 3.250 -3.736 12.651 1.00 92.06 222 HIS A O 1
ATOM 1737 N N . GLU A 1 223 ? 3.104 -4.440 10.528 1.00 93.38 223 GLU A N 1
ATOM 1738 C CA . GLU A 1 223 ? 3.123 -3.087 9.946 1.00 93.38 223 GLU A CA 1
ATOM 1739 C C . GLU A 1 223 ? 1.904 -2.243 10.353 1.00 93.38 223 GLU A C 1
ATOM 1741 O O . GLU A 1 223 ? 1.935 -1.012 10.319 1.00 93.38 223 GLU A O 1
ATOM 1746 N N . ILE A 1 224 ? 0.810 -2.900 10.744 1.00 90.50 224 ILE A N 1
ATOM 1747 C CA . ILE A 1 224 ? -0.403 -2.240 11.225 1.00 90.50 224 ILE A CA 1
ATOM 1748 C C . ILE A 1 224 ? -0.280 -1.778 12.696 1.00 90.50 224 ILE A C 1
ATOM 1750 O O . ILE A 1 224 ? -0.933 -0.787 13.049 1.00 90.50 224 ILE A O 1
ATOM 1754 N N . GLY A 1 225 ? 0.511 -2.435 13.565 1.00 80.38 225 GLY A N 1
ATOM 1755 C CA . GLY A 1 225 ? 0.624 -2.033 14.982 1.00 80.38 225 GLY A CA 1
ATOM 1756 C C . GLY A 1 225 ? 1.473 -2.885 15.923 1.00 80.38 225 GLY A C 1
ATOM 1757 O O . GLY A 1 225 ? 1.731 -4.075 15.646 1.00 80.38 225 GLY A O 1
#

Radius of gyration: 18.55 Å; chains: 1; bounding box: 55×64×44 Å

Sequence (225 aa):
MLWMMPVLSVLPTLAAPPADDLSPPPLDALLPPDTPLAAAALEGDGTPGFYQTSEYMVGHVAVGLILPESDGSREPDQEDWTAEEIAAIRREVEAGLTWWQQREPAAQLTFTVEEQIGVPTGYEPITHPQYEERLWIGEVMARLGYEEGSYFTQVRRYVNDLRERTGADWAFAVFIVDSSADADGRFANGYFAYAYIGGPFLVMTYDNDGYGIHNMDAVLAHEIG

Secondary structure (DSSP, 8-state):
--PPPP--------PPP--TT--PPTT-EE--TT--TTTTSPPSSS---TT-SSS---SEEEEEEEEEEE-SSSS-------HHHHHHHHHHHHHHHHHHHHH-GGG--EEEEEEEEEEEESS-GGGS-GGGTHHHHHHHHHHTT--SSSHHHHHHHHHHHHHHHHT-SEEEEEEEE--SS-SSSS-TTS--EEEETT-SEEEEESSTTTT-GGGHHHHHHHHH-

Foldseek 3Di:
DDDDDDDPPPDPLPDQDPCPPDDADPPQAAADPPDDPVQPDAPPPNQHDLLQFQQDQAFEEEEEEEEEAAPQQAHDGDFGDDPVLVVLLVVLQVLLQVVSCVPDVVRVYDYDYDYHHHQYANDQQQAAAPVCVQRGLQSSLVSVVQNDDGSQSSQSVVQVVRCVVVVGSHYAYEYEHECPRPPQQHRPVRHAWHAYNSHNYIYGYQCRRVVHSSNSSVRVNVRSD

pLDDT: mean 87.3, std 18.14, range [29.58, 98.94]